Protein AF-A0A0C2JUG9-F1 (afdb_monomer_lite)

Secondary structure (DSSP, 8-state):
--HHHHHHHHHHHHHHHHHHHHHHHHHTT--HHHHHHHHHHHHHHHHTT-HHHHHHHHHHTS-HHHHHHHHHHHHHHHHHHH--HHHHHHHHHHHHHHHHHTT-----S-S---GGGGTT-HHHHHHHHHHHHGGGT---TTS---S-S--HHHHHHHHHHHHHHHHHHHHHHHHHHHH-HHHHHHTT-----------HHHHHHHHHHHHTT----THHHHHHHHHHHHHHTT--SPPPPP--PPPPP---

Foldseek 3Di:
DDPVVVVLVVLQVQLVVLCVQLVVCVVVVHDLVSVVVSLQSSLVSCCVPPVPVSLVSQVVSPDLLSSLQVLQLVLVVCCVPPVPNVSSVVSQVVSVVSCVVVVQDEDAPDQAADVVVPVPPLVVLVVSLCVLVVVPPDPDPPDDRYNRHDHPRRSVNSVVSVVSSVVVVVVVVVVCVVPDPVVVVVVVDDDDDDDDDDDPVVVVVVVCVVPVPDDDDDVVVVVVVCVVVVVVVVPPDDDDDDDDDDDDDDDD

Sequence (252 aa):
MDILKVGQLLHIDAAKAYIEAARFAFIHKLELFLVIAGYEQSAKMILKINPKLAFKCFQKQGSKYRAIEKCFRFGHEIEIQTGNIKKSEQFYDQGDKFRKKYNINHRCGIYQFKPDDYTNNIKYAYYNMQLSEWIQMLHIDVINFLTTALCRECIKPYYELRDYYVFMRRKYTFETIRESPAIKELEVFKPAPVHYSTDFTSTAIATVSTYGREIRQIDTLLHAYRVVMGLHSLNIHAHPQPTRASLPNRHS

Structure (mmCIF, N/CA/C/O backbone):
data_AF-A0A0C2JUG9-F1
#
_entry.id   AF-A0A0C2JUG9-F1
#
loop_
_atom_site.group_PDB
_atom_site.id
_atom_site.type_symbol
_atom_site.label_atom_id
_atom_site.label_alt_id
_atom_site.label_comp_id
_atom_site.label_asym_id
_atom_site.label_entity_id
_atom_site.label_seq_id
_atom_site.pdbx_PDB_ins_code
_atom_site.Cartn_x
_atom_site.Cartn_y
_atom_site.Cartn_z
_atom_site.occupancy
_atom_site.B_iso_or_equiv
_atom_site.auth_seq_id
_atom_site.auth_comp_id
_atom_site.auth_asym_id
_atom_site.auth_atom_id
_atom_site.pdbx_PDB_model_num
ATOM 1 N N . MET A 1 1 ? 7.280 27.606 -23.487 1.00 57.78 1 MET A N 1
ATOM 2 C CA . MET A 1 1 ? 7.522 26.313 -22.806 1.00 57.78 1 MET A CA 1
ATOM 3 C C . MET A 1 1 ? 6.310 26.061 -21.917 1.00 57.78 1 MET A C 1
ATOM 5 O O . MET A 1 1 ? 6.007 26.938 -21.122 1.00 57.78 1 MET A O 1
ATOM 9 N N . ASP A 1 2 ? 5.553 24.975 -22.113 1.00 83.75 2 ASP A N 1
ATOM 10 C CA . ASP A 1 2 ? 4.301 24.743 -21.366 1.00 83.75 2 ASP A CA 1
ATOM 11 C C . ASP A 1 2 ? 4.552 24.665 -19.857 1.00 83.75 2 ASP A C 1
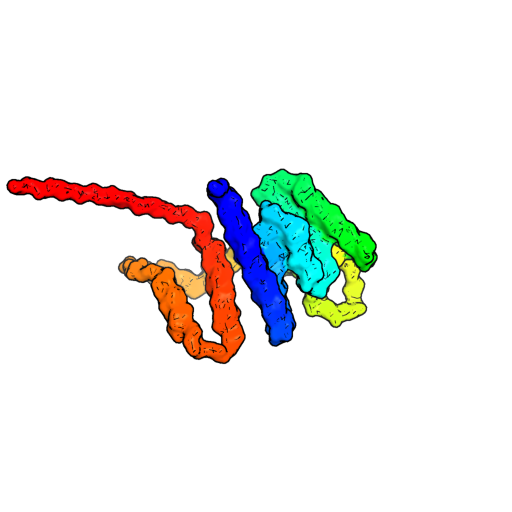ATOM 13 O O . ASP A 1 2 ? 5.409 23.898 -19.416 1.00 83.75 2 ASP A O 1
ATOM 17 N N . ILE A 1 3 ? 3.759 25.384 -19.062 1.00 76.25 3 ILE A N 1
ATOM 18 C CA . ILE A 1 3 ? 3.818 25.367 -17.587 1.00 76.25 3 ILE A CA 1
ATOM 19 C C . ILE A 1 3 ? 3.707 23.926 -17.048 1.00 76.25 3 ILE A C 1
ATOM 21 O O . ILE A 1 3 ? 4.411 23.545 -16.113 1.00 76.25 3 ILE A O 1
ATOM 25 N N . LEU A 1 4 ? 2.910 23.079 -17.711 1.00 77.31 4 LEU A N 1
ATOM 26 C CA . LEU A 1 4 ? 2.779 21.651 -17.400 1.00 77.31 4 LEU A CA 1
ATOM 27 C C . LEU A 1 4 ? 4.091 20.866 -17.572 1.00 77.31 4 LEU A C 1
ATOM 29 O O . LEU A 1 4 ? 4.376 19.967 -16.781 1.00 77.31 4 LEU A O 1
ATOM 33 N N . LYS A 1 5 ? 4.916 21.211 -18.568 1.00 79.06 5 LYS A N 1
ATOM 34 C CA . LYS A 1 5 ? 6.214 20.554 -18.796 1.00 79.06 5 LYS A CA 1
ATOM 35 C C . LYS A 1 5 ? 7.228 20.944 -17.723 1.00 79.06 5 LYS A C 1
ATOM 37 O O . LYS A 1 5 ? 7.979 20.086 -17.269 1.00 79.06 5 LYS A O 1
ATOM 42 N N . VAL A 1 6 ? 7.216 22.203 -17.279 1.00 81.06 6 VAL A N 1
ATOM 43 C CA . VAL A 1 6 ? 8.110 22.691 -16.213 1.00 81.06 6 VAL A CA 1
ATOM 44 C C . VAL A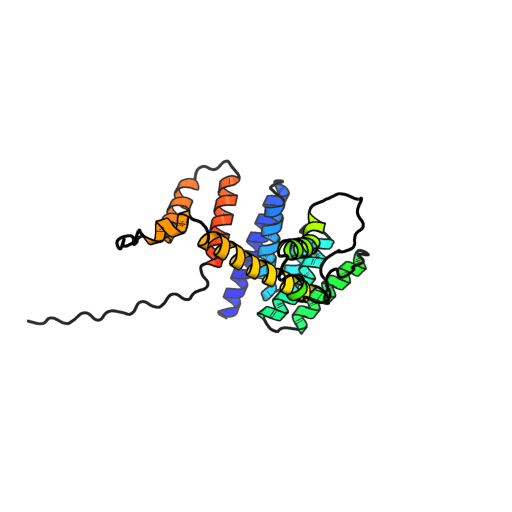 1 6 ? 7.808 21.994 -14.881 1.00 81.06 6 VAL A C 1
ATOM 46 O O . VAL A 1 6 ? 8.728 21.521 -14.216 1.00 81.06 6 VAL A O 1
ATOM 49 N N . GLY A 1 7 ? 6.528 21.830 -14.528 1.00 80.50 7 GLY A N 1
ATOM 50 C CA . GLY A 1 7 ? 6.131 21.091 -13.324 1.00 80.50 7 GLY A CA 1
ATOM 51 C C . GLY A 1 7 ? 6.567 19.619 -13.343 1.00 80.50 7 GLY A C 1
ATOM 52 O O . GLY A 1 7 ? 7.083 19.105 -12.352 1.00 80.50 7 GLY A O 1
ATOM 53 N N . GLN A 1 8 ? 6.429 18.937 -14.484 1.00 85.19 8 GLN A N 1
ATOM 54 C CA . GLN A 1 8 ? 6.872 17.544 -14.633 1.00 85.19 8 GLN A CA 1
ATOM 55 C C . GLN A 1 8 ? 8.394 17.387 -14.497 1.00 85.19 8 GLN A C 1
ATOM 57 O O . GLN A 1 8 ? 8.853 16.421 -13.887 1.00 85.19 8 GLN A O 1
ATOM 62 N N . LEU A 1 9 ? 9.173 18.335 -15.026 1.00 84.44 9 LEU A N 1
ATOM 63 C CA . LEU A 1 9 ? 10.634 18.355 -14.895 1.00 84.44 9 LEU A CA 1
ATOM 64 C C . LEU A 1 9 ? 11.070 18.452 -13.425 1.00 84.44 9 LEU A C 1
ATOM 66 O O . LEU A 1 9 ? 11.875 17.635 -12.979 1.00 84.44 9 LEU A O 1
ATOM 70 N N . LEU A 1 10 ? 10.460 19.356 -12.651 1.00 86.31 10 LEU A N 1
ATOM 71 C CA . LEU A 1 10 ? 10.747 19.515 -11.219 1.00 86.31 10 LEU A CA 1
ATOM 72 C C . LEU A 1 10 ? 10.494 18.226 -10.423 1.00 86.31 10 LEU A C 1
ATOM 74 O O . LEU A 1 10 ? 11.310 17.832 -9.589 1.00 86.31 10 LEU A O 1
ATOM 78 N N . HIS A 1 11 ? 9.393 17.526 -10.704 1.00 87.50 11 HIS A N 1
ATOM 79 C CA . HIS A 1 11 ? 9.093 16.246 -10.060 1.00 87.50 11 HIS A CA 1
ATOM 80 C C . HIS A 1 11 ? 10.100 15.146 -10.415 1.00 87.50 11 HIS A C 1
ATOM 82 O O . HIS A 1 11 ? 10.445 14.333 -9.556 1.00 87.50 11 HIS A O 1
ATOM 88 N N . ILE A 1 12 ? 10.580 15.107 -11.662 1.00 88.81 12 ILE A N 1
ATOM 89 C CA . ILE A 1 12 ? 11.599 14.143 -12.091 1.00 88.81 12 ILE A CA 1
ATOM 90 C C . ILE A 1 12 ? 12.918 14.401 -11.358 1.00 88.81 12 ILE A C 1
ATOM 92 O O . ILE A 1 12 ? 13.538 13.449 -10.883 1.00 88.81 12 ILE A O 1
ATOM 96 N N . ASP A 1 13 ? 13.343 15.657 -11.238 1.00 89.44 13 ASP A N 1
ATOM 97 C CA . ASP A 1 13 ? 14.611 15.992 -10.588 1.00 89.44 13 ASP A CA 1
ATOM 98 C C . ASP A 1 13 ? 14.560 15.761 -9.075 1.00 89.44 13 ASP A C 1
ATOM 100 O O . ASP A 1 13 ? 15.480 15.154 -8.520 1.00 89.44 13 ASP A O 1
ATOM 104 N N . ALA A 1 14 ? 13.442 16.091 -8.422 1.00 91.06 14 ALA A N 1
ATOM 105 C CA . ALA A 1 14 ? 13.215 15.722 -7.025 1.00 91.06 14 ALA A CA 1
ATOM 106 C C . ALA A 1 14 ? 13.268 14.197 -6.826 1.00 91.06 14 ALA A C 1
ATOM 108 O O . ALA A 1 14 ? 13.903 13.688 -5.900 1.00 91.06 14 ALA A O 1
ATOM 109 N N . ALA A 1 15 ? 12.663 13.434 -7.736 1.00 89.00 15 ALA A N 1
ATOM 110 C CA . ALA A 1 15 ? 12.686 11.986 -7.648 1.00 89.00 15 ALA A CA 1
ATOM 111 C C . ALA A 1 15 ? 14.073 11.376 -7.898 1.00 89.00 15 ALA A C 1
ATOM 113 O O . ALA A 1 15 ? 14.403 10.357 -7.284 1.00 89.00 15 ALA A O 1
ATOM 114 N N . LYS A 1 16 ? 14.899 11.978 -8.765 1.00 89.50 16 LYS A N 1
ATOM 115 C CA . LYS A 1 16 ? 16.314 11.603 -8.917 1.00 89.50 16 LYS A CA 1
ATOM 116 C C . LYS A 1 16 ? 17.085 11.863 -7.626 1.00 89.50 16 LYS A C 1
ATOM 118 O O . LYS A 1 16 ? 17.824 10.981 -7.201 1.00 89.50 16 LYS A O 1
ATOM 123 N N . ALA A 1 17 ? 16.864 13.003 -6.971 1.00 92.25 17 ALA A N 1
ATOM 124 C CA . ALA A 1 17 ? 17.502 13.312 -5.693 1.00 92.25 17 ALA A CA 1
ATOM 125 C C . ALA A 1 17 ? 17.181 12.249 -4.626 1.00 92.25 17 ALA A C 1
ATOM 127 O O . ALA A 1 17 ? 18.087 11.752 -3.960 1.00 92.25 17 ALA A O 1
ATOM 128 N N . TYR A 1 18 ? 15.923 11.804 -4.533 1.00 91.19 18 TYR A N 1
ATOM 129 C CA . TYR A 1 18 ? 15.541 10.699 -3.646 1.00 91.19 18 TYR A CA 1
ATOM 130 C C . TYR A 1 18 ? 16.213 9.358 -3.999 1.00 91.19 18 TYR A C 1
ATOM 132 O O . TYR A 1 18 ? 16.555 8.593 -3.095 1.00 91.19 18 TYR A O 1
ATOM 140 N N . ILE A 1 19 ? 16.431 9.061 -5.288 1.00 87.25 19 ILE A N 1
ATOM 141 C CA . ILE A 1 19 ? 17.178 7.862 -5.720 1.00 87.25 19 ILE A CA 1
ATOM 142 C C . ILE A 1 19 ? 18.634 7.951 -5.279 1.00 87.25 19 ILE A C 1
ATOM 144 O O . ILE A 1 19 ? 19.164 6.969 -4.762 1.00 87.25 19 ILE A O 1
ATOM 148 N N . GLU A 1 20 ? 19.285 9.093 -5.493 1.00 90.19 20 GLU A N 1
ATOM 149 C CA . GLU A 1 20 ? 20.685 9.266 -5.106 1.00 90.19 20 GLU A CA 1
ATOM 150 C C . GLU A 1 20 ? 20.849 9.226 -3.582 1.00 90.19 20 GLU A C 1
ATOM 152 O O . GLU A 1 20 ? 21.741 8.539 -3.090 1.00 90.19 20 GLU A O 1
ATOM 157 N N . ALA A 1 21 ? 19.924 9.818 -2.819 1.00 88.50 21 ALA A N 1
ATOM 158 C CA . ALA A 1 21 ? 19.891 9.689 -1.361 1.00 88.50 21 ALA A CA 1
ATOM 159 C C . ALA A 1 21 ? 19.734 8.225 -0.905 1.00 88.50 21 ALA A C 1
ATOM 161 O O . ALA A 1 21 ? 20.442 7.772 -0.005 1.00 88.50 21 ALA A O 1
ATOM 162 N N . ALA A 1 22 ? 18.857 7.450 -1.555 1.00 83.12 22 ALA A N 1
ATOM 163 C CA . ALA A 1 22 ? 18.689 6.027 -1.257 1.00 83.12 22 ALA A CA 1
ATOM 164 C C . ALA A 1 22 ? 19.956 5.212 -1.562 1.00 83.12 22 ALA A C 1
ATOM 166 O O . ALA A 1 22 ? 20.328 4.326 -0.791 1.00 83.12 22 ALA A O 1
ATOM 167 N N . ARG A 1 23 ? 20.636 5.506 -2.678 1.00 86.69 23 ARG A N 1
ATOM 168 C CA . ARG A 1 23 ? 21.910 4.864 -3.039 1.00 86.69 23 ARG A CA 1
ATOM 169 C C . ARG A 1 23 ? 23.017 5.211 -2.061 1.00 86.69 23 ARG A C 1
ATOM 171 O O . ARG A 1 23 ? 23.742 4.310 -1.656 1.00 86.69 23 ARG A O 1
ATOM 178 N N . PHE A 1 24 ? 23.123 6.477 -1.672 1.00 89.12 24 PHE A N 1
ATOM 179 C CA . PHE A 1 24 ? 24.069 6.927 -0.660 1.00 89.12 24 PHE A CA 1
ATOM 180 C C . PHE A 1 24 ? 23.863 6.152 0.647 1.00 89.12 24 PHE A C 1
ATOM 182 O O . PHE A 1 24 ? 24.792 5.514 1.138 1.00 89.12 24 PHE A O 1
ATOM 189 N N . ALA A 1 25 ? 22.627 6.105 1.152 1.00 82.56 25 ALA A N 1
ATOM 190 C CA . ALA A 1 25 ? 22.299 5.349 2.357 1.00 82.56 25 ALA A CA 1
ATOM 191 C C . ALA A 1 25 ? 22.682 3.862 2.245 1.00 82.56 25 ALA A C 1
ATOM 193 O O . ALA A 1 25 ? 23.224 3.296 3.191 1.00 82.56 25 ALA A O 1
ATOM 194 N N . PHE A 1 26 ? 22.468 3.246 1.077 1.00 80.06 26 PHE A N 1
ATOM 195 C CA . PHE A 1 26 ? 22.836 1.853 0.823 1.00 80.06 26 PHE A CA 1
ATOM 196 C C . PHE A 1 26 ? 24.357 1.635 0.834 1.00 80.06 26 PHE A C 1
ATOM 198 O O . PHE A 1 26 ? 24.842 0.739 1.521 1.00 80.06 26 PHE A O 1
ATOM 205 N N . ILE A 1 27 ? 25.113 2.466 0.107 1.00 88.56 27 ILE A N 1
ATOM 206 C CA . ILE A 1 27 ? 26.581 2.380 0.006 1.00 88.56 27 ILE A CA 1
ATOM 207 C C . ILE A 1 27 ? 27.233 2.550 1.382 1.00 88.56 27 ILE A C 1
ATOM 209 O O . ILE A 1 27 ? 28.153 1.812 1.730 1.00 88.56 27 ILE A O 1
ATOM 213 N N . HIS A 1 28 ? 26.722 3.482 2.185 1.00 90.50 28 HIS A N 1
ATOM 214 C CA . HIS A 1 28 ? 27.248 3.786 3.514 1.00 90.50 28 HIS A CA 1
ATOM 215 C C . HIS A 1 28 ? 26.673 2.902 4.629 1.00 90.50 28 HIS A C 1
ATOM 217 O O . HIS A 1 28 ? 26.916 3.182 5.800 1.00 90.50 28 HIS A O 1
ATOM 223 N N . LYS A 1 29 ? 25.942 1.828 4.285 1.00 87.94 29 LYS A N 1
ATOM 224 C CA . LYS A 1 29 ? 25.343 0.879 5.242 1.00 87.94 29 LYS A CA 1
ATOM 225 C C . LYS A 1 29 ? 24.506 1.573 6.326 1.00 87.94 29 LYS A C 1
ATOM 227 O O . LYS A 1 29 ? 24.498 1.144 7.478 1.00 87.94 29 LYS A O 1
ATOM 232 N N . LEU A 1 30 ? 23.818 2.654 5.957 1.00 84.81 30 LEU A N 1
ATOM 233 C CA . LEU A 1 30 ? 22.842 3.289 6.834 1.00 84.81 30 LEU A CA 1
ATOM 234 C C . LEU A 1 30 ? 21.630 2.369 7.017 1.00 84.81 30 LEU A C 1
ATOM 236 O O . LEU A 1 30 ? 21.479 1.347 6.342 1.00 84.81 30 LEU A O 1
ATOM 240 N N . GLU A 1 31 ? 20.746 2.750 7.932 1.00 72.88 31 GLU A N 1
ATOM 241 C CA . GLU A 1 31 ? 19.568 1.961 8.266 1.00 72.88 31 GLU A CA 1
ATOM 242 C C . GLU A 1 31 ? 18.715 1.663 7.021 1.00 72.88 31 GLU A C 1
ATOM 244 O O . GLU A 1 31 ? 18.372 2.551 6.235 1.00 72.88 31 GLU A O 1
ATOM 249 N N . LEU A 1 32 ? 18.343 0.390 6.842 1.00 68.81 32 LEU A N 1
ATOM 250 C CA . LEU A 1 32 ? 17.640 -0.105 5.652 1.00 68.81 32 LEU A CA 1
ATOM 251 C C . LEU A 1 32 ? 16.341 0.668 5.364 1.00 68.81 32 LEU A C 1
ATOM 253 O O . LEU A 1 32 ? 15.972 0.853 4.202 1.00 68.81 32 LEU A O 1
ATOM 257 N N . PHE A 1 33 ? 15.659 1.164 6.403 1.00 73.69 33 PHE A N 1
ATOM 258 C CA . PHE A 1 33 ? 14.439 1.951 6.225 1.00 73.69 33 PHE A CA 1
ATOM 259 C C . PHE A 1 33 ? 14.686 3.285 5.503 1.00 73.69 33 PHE A C 1
ATOM 261 O O . PHE A 1 33 ? 13.778 3.763 4.827 1.00 73.69 33 PHE A O 1
ATOM 268 N N . LEU A 1 34 ? 15.887 3.870 5.585 1.00 75.12 34 LEU A N 1
ATOM 269 C CA . LEU A 1 34 ? 16.240 5.102 4.868 1.00 75.12 34 LEU A CA 1
ATOM 270 C C . LEU A 1 34 ? 16.397 4.839 3.369 1.00 75.12 34 LEU A C 1
ATOM 272 O O . LEU A 1 34 ? 15.849 5.573 2.545 1.00 75.12 34 LEU A O 1
ATOM 276 N N . VAL A 1 35 ? 17.073 3.741 3.012 1.00 74.00 35 VAL A N 1
ATOM 277 C CA . VAL A 1 35 ? 17.185 3.267 1.620 1.00 74.00 35 VAL A CA 1
ATOM 278 C C . VAL A 1 35 ? 15.792 3.030 1.042 1.00 74.00 35 VAL A C 1
ATOM 280 O O . VAL A 1 35 ? 15.461 3.476 -0.059 1.00 74.00 35 VAL A O 1
ATOM 283 N N . ILE A 1 36 ? 14.949 2.357 1.822 1.00 74.06 36 ILE A N 1
ATOM 284 C CA . ILE A 1 36 ? 13.557 2.101 1.489 1.00 74.06 36 ILE A CA 1
ATOM 285 C C . ILE A 1 36 ? 12.800 3.416 1.263 1.00 74.06 36 ILE A C 1
ATOM 287 O O . ILE A 1 36 ? 12.190 3.588 0.207 1.00 74.06 36 ILE A O 1
ATOM 291 N N . ALA A 1 37 ? 12.851 4.344 2.215 1.00 80.06 37 ALA A N 1
ATOM 292 C CA . ALA A 1 37 ? 12.107 5.593 2.150 1.00 80.06 37 ALA A CA 1
ATOM 293 C C . ALA A 1 37 ? 12.478 6.405 0.903 1.00 80.06 37 ALA A C 1
ATOM 295 O O . ALA A 1 37 ? 11.585 6.865 0.193 1.00 80.06 37 ALA A O 1
ATOM 296 N N . GLY A 1 38 ? 13.770 6.509 0.573 1.00 82.38 38 GLY A N 1
ATOM 297 C CA . GLY A 1 38 ? 14.220 7.231 -0.618 1.00 82.38 38 GLY A CA 1
ATOM 298 C C . GLY A 1 38 ? 13.677 6.628 -1.920 1.00 82.38 38 GLY A C 1
ATOM 299 O O . GLY A 1 38 ? 13.080 7.337 -2.732 1.00 82.38 38 GLY A O 1
ATOM 300 N N . TYR A 1 39 ? 13.773 5.306 -2.105 1.00 83.06 39 TYR A N 1
ATOM 301 C CA . TYR A 1 39 ? 13.203 4.668 -3.299 1.00 83.06 39 TYR A CA 1
ATOM 302 C C . TYR A 1 39 ? 11.674 4.792 -3.371 1.00 83.06 39 TYR A C 1
ATOM 304 O O . TYR A 1 39 ? 11.136 4.991 -4.460 1.00 83.06 39 TYR A O 1
ATOM 312 N N . GLU A 1 40 ? 10.969 4.712 -2.239 1.00 83.75 40 GLU A N 1
ATOM 313 C CA . GLU A 1 40 ? 9.513 4.878 -2.192 1.00 83.75 40 GLU A CA 1
ATOM 314 C C . GLU A 1 40 ? 9.061 6.289 -2.549 1.00 83.75 40 GLU A C 1
ATOM 316 O O . GLU A 1 40 ? 8.127 6.438 -3.338 1.00 83.75 40 GLU A O 1
ATOM 321 N N . GLN A 1 41 ? 9.719 7.316 -2.010 1.00 86.56 41 GLN A N 1
ATOM 322 C CA . GLN A 1 41 ? 9.366 8.702 -2.310 1.00 86.56 41 GLN A CA 1
ATOM 323 C C . GLN A 1 41 ? 9.657 9.049 -3.764 1.00 86.56 41 GLN A C 1
ATOM 325 O O . GLN A 1 41 ? 8.791 9.591 -4.452 1.00 86.56 41 GLN A O 1
ATOM 330 N N . SER A 1 42 ? 10.821 8.637 -4.271 1.00 87.94 42 SER A N 1
ATOM 331 C CA . SER A 1 42 ? 11.139 8.773 -5.690 1.00 87.94 42 SER A CA 1
ATOM 332 C C . SER A 1 42 ? 10.056 8.151 -6.568 1.00 87.94 42 SER A C 1
ATOM 334 O O . SER A 1 42 ? 9.535 8.779 -7.492 1.00 87.94 42 SER A O 1
ATOM 336 N N . ALA A 1 43 ? 9.668 6.917 -6.253 1.00 85.06 43 ALA A N 1
ATOM 337 C CA . ALA A 1 43 ? 8.701 6.206 -7.055 1.00 85.06 43 ALA A CA 1
ATOM 338 C C . ALA A 1 43 ? 7.307 6.839 -6.988 1.00 85.06 43 ALA A C 1
ATOM 340 O O . ALA A 1 43 ? 6.673 6.934 -8.031 1.00 85.06 43 ALA A O 1
ATOM 341 N N . LYS A 1 44 ? 6.856 7.342 -5.830 1.00 85.44 44 LYS A N 1
ATOM 342 C CA . LYS A 1 44 ? 5.594 8.096 -5.698 1.00 85.44 44 LYS A CA 1
ATOM 343 C C . LYS A 1 44 ? 5.577 9.359 -6.558 1.00 85.44 44 LYS A C 1
ATOM 345 O O . LYS A 1 44 ? 4.585 9.617 -7.235 1.00 85.44 44 LYS A O 1
ATOM 350 N N . MET A 1 45 ? 6.674 10.118 -6.573 1.00 87.50 45 MET A N 1
ATOM 351 C CA . MET A 1 45 ? 6.793 11.324 -7.401 1.00 87.50 45 MET A CA 1
ATOM 352 C C . MET A 1 45 ? 6.776 10.992 -8.896 1.00 87.50 45 MET A C 1
ATOM 354 O O . MET A 1 45 ? 6.095 11.648 -9.681 1.00 87.50 45 MET A O 1
ATOM 358 N N . ILE A 1 46 ? 7.482 9.930 -9.288 1.00 87.81 46 ILE A N 1
ATOM 359 C CA . ILE A 1 46 ? 7.567 9.485 -10.682 1.00 87.81 46 ILE A CA 1
ATOM 360 C C . ILE A 1 46 ? 6.279 8.786 -11.126 1.00 87.81 46 ILE A C 1
ATOM 362 O O . ILE A 1 46 ? 5.975 8.801 -12.315 1.00 87.81 46 ILE A O 1
ATOM 366 N N . LEU A 1 47 ? 5.507 8.191 -10.212 1.00 82.69 47 LEU A N 1
ATOM 367 C CA . LEU A 1 47 ? 4.347 7.352 -10.517 1.00 82.69 47 LEU A CA 1
ATOM 368 C C . LEU A 1 47 ? 3.351 8.049 -11.443 1.00 82.69 47 LEU A C 1
ATOM 370 O O . LEU A 1 47 ? 2.863 7.441 -12.391 1.00 82.69 47 LEU A O 1
ATOM 374 N N . LYS A 1 48 ? 3.100 9.336 -11.199 1.00 79.81 48 LYS A N 1
ATOM 375 C CA . LYS A 1 48 ? 2.154 10.150 -11.972 1.00 79.81 48 LYS A CA 1
ATOM 376 C C . LYS A 1 48 ? 2.665 10.506 -13.373 1.00 79.81 48 LYS A C 1
ATOM 378 O O . LYS A 1 48 ? 1.867 10.786 -14.257 1.00 79.81 48 LYS A O 1
ATOM 383 N N . ILE A 1 49 ? 3.982 10.485 -13.578 1.00 84.25 49 ILE A N 1
ATOM 384 C CA . ILE A 1 49 ? 4.648 10.967 -14.798 1.00 84.25 49 ILE A CA 1
ATOM 385 C C . ILE A 1 49 ? 5.096 9.795 -15.665 1.00 84.25 49 ILE A C 1
ATOM 387 O O . ILE A 1 49 ? 4.790 9.711 -16.851 1.00 84.25 49 ILE A O 1
ATOM 391 N N . ASN A 1 50 ? 5.842 8.871 -15.064 1.00 82.88 50 ASN A N 1
ATOM 392 C CA . ASN A 1 50 ? 6.421 7.723 -15.733 1.00 82.88 50 ASN A CA 1
ATOM 393 C C . ASN A 1 50 ? 6.340 6.465 -14.851 1.00 82.88 50 ASN A C 1
ATOM 395 O O . ASN A 1 50 ? 7.334 6.037 -14.260 1.00 82.88 50 ASN A O 1
ATOM 399 N N . PRO A 1 51 ? 5.174 5.804 -14.824 1.00 78.12 51 PRO A N 1
ATOM 400 C CA . PRO A 1 51 ? 4.953 4.557 -14.100 1.00 78.12 51 PRO A CA 1
ATOM 401 C C . PRO A 1 51 ? 6.056 3.510 -14.312 1.00 78.12 51 PRO A C 1
ATOM 403 O O . PRO A 1 51 ? 6.501 2.886 -13.354 1.00 78.12 51 PRO A O 1
ATOM 406 N N . LYS A 1 52 ? 6.567 3.360 -15.547 1.00 80.25 52 LYS A N 1
ATOM 407 C CA . LYS A 1 52 ? 7.644 2.404 -15.873 1.00 80.25 52 LYS A CA 1
ATOM 408 C C . LYS A 1 52 ? 8.936 2.697 -15.103 1.00 80.25 52 LYS A C 1
ATOM 410 O O . LYS A 1 52 ? 9.629 1.765 -14.705 1.00 80.25 52 LYS A O 1
ATOM 415 N N . LEU A 1 53 ? 9.273 3.971 -14.903 1.00 82.81 53 LEU A N 1
ATOM 416 C CA . LEU A 1 53 ? 10.452 4.373 -14.139 1.00 82.81 53 LEU A CA 1
ATOM 417 C C . LEU A 1 53 ? 10.231 4.204 -12.628 1.00 82.81 53 LEU A C 1
ATOM 419 O O . LEU A 1 53 ? 11.123 3.690 -11.958 1.00 82.81 53 LEU A O 1
ATOM 423 N N . ALA A 1 54 ? 9.038 4.524 -12.114 1.00 81.88 54 ALA A N 1
ATOM 424 C CA . ALA A 1 54 ? 8.677 4.263 -10.716 1.00 81.88 54 ALA A CA 1
ATOM 425 C C . ALA A 1 54 ? 8.846 2.773 -10.359 1.00 81.88 54 ALA A C 1
ATOM 427 O O . ALA A 1 54 ? 9.422 2.433 -9.327 1.00 81.88 54 ALA A O 1
ATOM 428 N N . PHE A 1 55 ? 8.465 1.869 -11.268 1.00 73.88 55 PHE A N 1
ATOM 429 C CA . PHE A 1 55 ? 8.693 0.431 -11.095 1.00 73.88 55 PHE A CA 1
ATOM 430 C C . PHE A 1 55 ? 10.164 0.036 -10.965 1.00 73.88 55 PHE A C 1
ATOM 432 O O . PHE A 1 55 ? 10.491 -0.832 -10.154 1.00 73.88 55 PHE A O 1
ATOM 439 N N . LYS A 1 56 ? 11.066 0.663 -11.731 1.00 82.00 56 LYS A N 1
ATOM 440 C CA . LYS A 1 56 ? 12.506 0.383 -11.623 1.00 82.00 56 LYS A CA 1
ATOM 441 C C . LYS A 1 56 ? 13.043 0.739 -10.234 1.00 82.00 56 LYS A C 1
ATOM 443 O O . LYS A 1 56 ? 13.935 0.050 -9.747 1.00 82.00 56 LYS A O 1
ATOM 448 N N . CYS A 1 57 ? 12.493 1.767 -9.586 1.00 79.69 57 CYS A N 1
ATOM 449 C CA . CYS A 1 57 ? 12.842 2.110 -8.207 1.00 79.69 57 CYS A CA 1
ATOM 450 C C . CYS A 1 57 ? 12.419 1.004 -7.229 1.00 79.69 57 CYS A C 1
ATOM 452 O O . CYS A 1 57 ? 13.225 0.600 -6.395 1.00 79.69 57 CYS A O 1
ATOM 454 N N . PHE A 1 58 ? 11.218 0.433 -7.380 1.00 74.00 58 PHE A N 1
ATOM 455 C CA . PHE A 1 58 ? 10.759 -0.668 -6.518 1.00 74.00 58 PHE A CA 1
ATOM 456 C C . PHE A 1 58 ? 11.574 -1.949 -6.685 1.00 74.00 58 PHE A C 1
ATOM 458 O O . PHE A 1 58 ? 11.858 -2.627 -5.701 1.00 74.00 58 PHE A O 1
ATOM 465 N N . GLN A 1 59 ? 12.004 -2.272 -7.908 1.00 74.25 59 GLN A N 1
ATOM 466 C CA . GLN A 1 59 ? 12.853 -3.443 -8.150 1.00 74.25 59 GLN A CA 1
ATOM 467 C C . GLN A 1 59 ? 14.201 -3.359 -7.424 1.00 74.25 59 GLN A C 1
ATOM 469 O O . GLN A 1 59 ? 14.722 -4.382 -6.986 1.00 74.25 59 GLN A O 1
ATOM 474 N N . LYS A 1 60 ? 14.755 -2.151 -7.268 1.00 75.12 60 LYS A N 1
ATOM 475 C CA . LYS A 1 60 ? 16.033 -1.927 -6.575 1.00 75.12 60 LYS A CA 1
ATOM 476 C C . LYS A 1 60 ? 15.929 -2.025 -5.049 1.00 75.12 60 LYS A C 1
ATOM 478 O O . LYS A 1 60 ? 16.953 -2.126 -4.388 1.00 75.12 60 LYS A O 1
ATOM 483 N N . GLN A 1 61 ? 14.718 -2.034 -4.490 1.00 66.06 61 GLN A N 1
ATOM 484 C CA . GLN A 1 61 ? 14.456 -1.938 -3.050 1.00 66.06 61 GLN A CA 1
ATOM 485 C C . GLN A 1 61 ? 14.562 -3.279 -2.284 1.00 66.06 61 GLN A C 1
ATOM 487 O O . GLN A 1 61 ? 14.185 -3.358 -1.118 1.00 66.06 61 GLN A O 1
ATOM 492 N N . GLY A 1 62 ? 15.087 -4.336 -2.913 1.00 63.28 62 GLY A N 1
ATOM 493 C CA . GLY A 1 62 ? 15.700 -5.451 -2.178 1.00 63.28 62 GLY A CA 1
ATOM 494 C C . GLY A 1 62 ? 14.806 -6.619 -1.745 1.00 63.28 62 GLY A C 1
ATOM 495 O O . GLY A 1 62 ? 15.271 -7.477 -1.007 1.00 63.28 62 GLY A O 1
ATOM 496 N N . SER A 1 63 ? 13.562 -6.744 -2.213 1.00 75.50 63 SER A N 1
ATOM 497 C CA . SER A 1 63 ? 12.782 -7.975 -1.997 1.00 75.50 63 SER A CA 1
ATOM 498 C C . SER A 1 63 ? 11.773 -8.207 -3.118 1.00 75.50 63 SER A C 1
ATOM 500 O O . SER A 1 63 ? 10.950 -7.342 -3.425 1.00 75.50 63 SER A O 1
ATOM 502 N N . LYS A 1 64 ? 11.810 -9.406 -3.717 1.00 83.19 64 LYS A N 1
ATOM 503 C CA . LYS A 1 64 ? 10.837 -9.851 -4.731 1.00 83.19 64 LYS A CA 1
ATOM 504 C C . LYS A 1 64 ? 9.389 -9.741 -4.230 1.00 83.19 64 LYS A C 1
ATOM 506 O O . LYS A 1 64 ? 8.515 -9.338 -4.991 1.00 83.19 64 LYS A O 1
ATOM 511 N N . TYR A 1 65 ? 9.153 -10.011 -2.944 1.00 82.25 65 TYR A N 1
ATOM 512 C CA . TYR A 1 65 ? 7.836 -9.893 -2.310 1.00 82.25 65 TYR A CA 1
ATOM 513 C C . TYR A 1 65 ? 7.383 -8.440 -2.202 1.00 82.25 65 TYR A C 1
ATOM 515 O O . TYR A 1 65 ? 6.241 -8.128 -2.530 1.00 82.25 65 TYR A O 1
ATOM 523 N N . ARG A 1 66 ? 8.295 -7.539 -1.817 1.00 79.31 66 ARG A N 1
ATOM 524 C CA . ARG A 1 66 ? 8.007 -6.106 -1.712 1.00 79.31 66 ARG A CA 1
ATOM 525 C C . ARG A 1 66 ? 7.660 -5.510 -3.071 1.00 79.31 66 ARG A C 1
ATOM 527 O O . ARG A 1 66 ? 6.708 -4.748 -3.181 1.00 79.31 66 ARG A O 1
ATOM 534 N N . ALA A 1 67 ? 8.385 -5.894 -4.122 1.00 81.94 67 ALA A N 1
ATOM 535 C CA . ALA A 1 67 ? 8.071 -5.457 -5.480 1.00 81.94 67 ALA A CA 1
ATOM 536 C C . ALA A 1 67 ? 6.654 -5.887 -5.904 1.00 81.94 67 ALA A C 1
ATOM 538 O O . ALA A 1 67 ? 5.922 -5.079 -6.473 1.00 81.94 67 ALA A O 1
ATOM 539 N N . ILE A 1 68 ? 6.252 -7.124 -5.588 1.00 87.50 68 ILE A N 1
ATOM 540 C CA . ILE A 1 68 ? 4.899 -7.638 -5.848 1.00 87.50 68 ILE A CA 1
ATOM 541 C C . ILE A 1 68 ? 3.857 -6.846 -5.052 1.00 87.50 68 ILE A C 1
ATOM 543 O O . ILE A 1 68 ? 2.921 -6.319 -5.643 1.00 87.50 68 ILE A O 1
A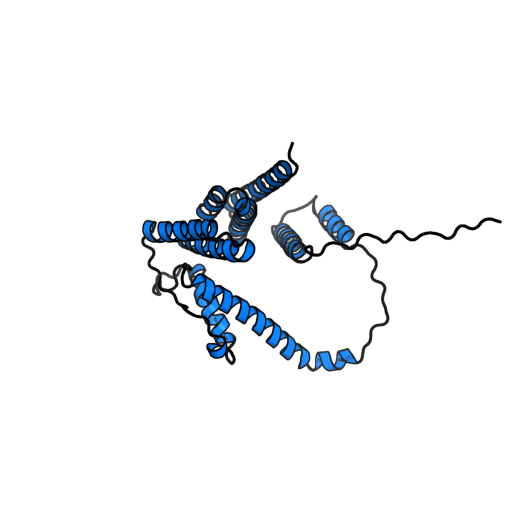TOM 547 N N . GLU A 1 69 ? 4.027 -6.706 -3.736 1.00 86.56 69 GLU A N 1
ATOM 548 C CA . GLU A 1 69 ? 3.094 -5.970 -2.871 1.00 86.56 69 GLU A CA 1
ATOM 549 C C . GLU A 1 69 ? 2.911 -4.522 -3.343 1.00 86.56 69 GLU A C 1
ATOM 551 O O . GLU A 1 69 ? 1.781 -4.049 -3.474 1.00 86.56 69 GLU A O 1
ATOM 556 N N . LYS A 1 70 ? 4.008 -3.826 -3.668 1.00 85.62 70 LYS A N 1
ATOM 557 C CA . LYS A 1 70 ? 3.952 -2.460 -4.196 1.00 85.62 70 LYS A CA 1
ATOM 558 C C . LYS A 1 70 ? 3.148 -2.386 -5.490 1.00 85.62 70 LYS A C 1
ATOM 560 O O . LYS A 1 70 ? 2.386 -1.439 -5.639 1.00 85.62 70 LYS A O 1
ATOM 565 N N . CYS A 1 71 ? 3.257 -3.368 -6.389 1.00 90.00 71 CYS A N 1
ATOM 566 C CA . CYS A 1 71 ? 2.436 -3.394 -7.601 1.00 90.00 71 CYS A CA 1
ATOM 567 C C . CYS A 1 71 ? 0.942 -3.320 -7.254 1.00 90.00 71 CYS A C 1
ATOM 569 O O . CYS A 1 71 ? 0.252 -2.430 -7.738 1.00 90.00 71 CYS A O 1
ATOM 571 N N . PHE A 1 72 ? 0.457 -4.176 -6.356 1.00 92.94 72 PHE A N 1
ATOM 572 C CA . PHE A 1 72 ? -0.960 -4.176 -5.984 1.00 92.94 72 PHE A CA 1
ATOM 573 C C . PHE A 1 72 ? -1.375 -2.924 -5.210 1.00 92.94 72 PHE A C 1
ATOM 575 O O . PHE A 1 72 ? -2.414 -2.343 -5.510 1.00 92.94 72 PHE A O 1
ATOM 582 N N . ARG A 1 73 ? -0.546 -2.437 -4.281 1.00 90.56 73 ARG A N 1
ATOM 583 C CA . ARG A 1 73 ? -0.853 -1.210 -3.527 1.00 90.56 73 ARG A CA 1
ATOM 584 C C . ARG A 1 73 ? -0.958 0.019 -4.417 1.00 90.56 73 ARG A C 1
ATOM 586 O O . ARG A 1 73 ? -1.890 0.796 -4.248 1.00 90.56 73 ARG A O 1
ATOM 593 N N . PHE A 1 74 ? -0.052 0.179 -5.379 1.00 87.19 74 PHE A N 1
ATOM 594 C CA . PHE A 1 74 ? -0.115 1.312 -6.302 1.00 87.19 74 PHE A CA 1
ATOM 595 C C . PHE A 1 74 ? -1.216 1.177 -7.340 1.00 87.19 74 PHE A C 1
ATOM 597 O O . PHE A 1 74 ? -1.803 2.195 -7.685 1.00 87.19 74 PHE A O 1
ATOM 604 N N . GLY A 1 75 ? -1.514 -0.035 -7.819 1.00 89.94 75 GLY A N 1
ATOM 605 C CA . GLY A 1 75 ? -2.681 -0.247 -8.676 1.00 89.94 75 GLY A CA 1
ATOM 606 C C . GLY A 1 75 ? -3.944 0.265 -7.989 1.00 89.94 75 GLY A C 1
ATOM 607 O O . GLY A 1 75 ? -4.593 1.180 -8.493 1.00 89.94 75 GLY A O 1
ATOM 608 N N . HIS A 1 76 ? -4.176 -0.197 -6.760 1.00 94.19 76 HIS A N 1
ATOM 609 C CA . HIS A 1 76 ? -5.323 0.219 -5.961 1.00 94.19 76 HIS A CA 1
ATOM 610 C C . HIS A 1 76 ? -5.325 1.722 -5.662 1.00 94.19 76 HIS A C 1
ATOM 612 O O . HIS A 1 76 ? -6.339 2.388 -5.837 1.00 94.19 76 HIS A O 1
ATOM 618 N N . GLU A 1 77 ? -4.182 2.298 -5.281 1.00 88.25 77 GLU A N 1
ATOM 619 C CA . GLU A 1 77 ? -4.077 3.736 -5.021 1.00 88.25 77 GLU A CA 1
ATOM 620 C C . GLU A 1 77 ? -4.377 4.584 -6.271 1.00 88.25 77 GLU A C 1
ATOM 622 O O . GLU A 1 77 ? -5.090 5.581 -6.177 1.00 88.25 77 GLU A O 1
ATOM 627 N N . ILE A 1 78 ? -3.886 4.181 -7.449 1.00 84.56 78 ILE A N 1
ATOM 628 C CA . ILE A 1 78 ? -4.180 4.847 -8.727 1.00 84.56 78 ILE A CA 1
ATOM 629 C C . ILE A 1 78 ? -5.674 4.770 -9.036 1.00 84.56 78 ILE A C 1
ATOM 631 O O . ILE A 1 78 ? -6.264 5.773 -9.440 1.00 84.56 78 ILE A O 1
ATOM 635 N N . GLU A 1 79 ? -6.280 3.602 -8.850 1.00 93.31 79 GLU A N 1
ATOM 636 C CA . GLU A 1 79 ? -7.707 3.380 -9.071 1.00 93.31 79 GLU A CA 1
ATOM 637 C C . GLU A 1 79 ? -8.558 4.314 -8.208 1.00 93.31 79 GLU A C 1
ATOM 639 O O . GLU A 1 79 ? -9.372 5.061 -8.744 1.00 93.31 79 GLU A O 1
ATOM 644 N N . ILE A 1 80 ? -8.292 4.354 -6.898 1.00 91.94 80 ILE A N 1
ATOM 645 C CA . ILE A 1 80 ? -9.034 5.181 -5.939 1.00 91.94 80 ILE A CA 1
ATOM 646 C C . ILE A 1 80 ? -8.799 6.678 -6.171 1.00 91.94 80 ILE A C 1
ATOM 648 O O . ILE A 1 80 ? -9.747 7.457 -6.159 1.00 91.94 80 ILE A O 1
ATOM 652 N N . GLN A 1 81 ? -7.552 7.109 -6.385 1.00 86.81 81 GLN A N 1
ATOM 653 C CA . GLN A 1 81 ? -7.229 8.540 -6.472 1.00 86.81 81 GLN A CA 1
ATOM 654 C C . GLN A 1 81 ? -7.556 9.165 -7.829 1.00 86.81 81 GLN A C 1
ATOM 656 O O . GLN A 1 81 ? -7.785 10.369 -7.903 1.00 86.81 81 GLN A O 1
ATOM 661 N N . THR A 1 82 ? -7.498 8.388 -8.913 1.00 85.00 82 THR A N 1
ATOM 662 C CA . THR A 1 82 ? -7.582 8.936 -10.278 1.00 85.00 82 THR A CA 1
ATOM 663 C C . THR A 1 82 ? -8.721 8.358 -11.107 1.00 85.00 82 THR A C 1
ATOM 665 O O . THR A 1 82 ? -8.975 8.864 -12.196 1.00 85.00 82 THR A O 1
ATOM 668 N N . GLY A 1 83 ? -9.367 7.277 -10.656 1.00 89.81 83 GLY A N 1
ATOM 669 C CA . GLY A 1 83 ? -10.343 6.532 -11.455 1.00 89.81 83 GLY A CA 1
ATOM 670 C C . GLY A 1 83 ? -9.743 5.838 -12.685 1.00 89.81 83 GLY A C 1
ATOM 671 O O . GLY A 1 83 ? -10.475 5.309 -13.519 1.00 89.81 83 GLY A O 1
ATOM 672 N N . ASN A 1 84 ? -8.413 5.832 -12.851 1.00 89.44 84 ASN A N 1
ATOM 673 C CA . ASN A 1 84 ? -7.759 5.286 -14.039 1.00 89.44 84 ASN A CA 1
ATOM 674 C C . ASN A 1 84 ? -7.587 3.762 -13.938 1.00 89.44 84 ASN A C 1
ATOM 676 O O . ASN A 1 84 ? -6.491 3.255 -13.682 1.00 89.44 84 ASN A O 1
ATOM 680 N N . ILE A 1 85 ? -8.681 3.036 -14.179 1.00 94.69 85 ILE A N 1
ATOM 681 C CA . ILE A 1 85 ? -8.752 1.568 -14.098 1.00 94.69 85 ILE A CA 1
ATOM 682 C C . ILE A 1 85 ? -7.708 0.913 -15.009 1.00 94.69 85 ILE A C 1
ATOM 684 O O . ILE A 1 85 ? -6.920 0.092 -14.552 1.00 94.69 85 ILE A O 1
ATOM 688 N N . LYS A 1 86 ? -7.594 1.356 -16.270 1.00 91.94 86 LYS A N 1
ATOM 689 C CA . LYS A 1 86 ? -6.603 0.822 -17.224 1.00 91.94 86 LYS A CA 1
ATOM 690 C C . LYS A 1 86 ? -5.171 0.930 -16.696 1.00 91.94 86 LYS A C 1
ATOM 692 O O . LYS A 1 86 ? -4.324 0.081 -16.972 1.00 91.94 86 LYS A O 1
ATOM 697 N N . LYS A 1 87 ? -4.860 2.006 -15.970 1.00 85.56 87 LYS A N 1
ATOM 698 C CA . LYS A 1 87 ? -3.544 2.190 -15.360 1.00 85.56 87 LYS A CA 1
ATOM 699 C C . LYS A 1 87 ? -3.369 1.294 -14.139 1.00 85.56 87 LYS A C 1
ATOM 701 O O . LYS A 1 87 ? -2.303 0.694 -14.024 1.00 85.56 87 LYS A O 1
ATOM 706 N N . SER A 1 88 ? -4.384 1.192 -13.285 1.00 90.12 88 SER A N 1
ATOM 707 C CA . SER A 1 88 ? -4.422 0.262 -12.150 1.00 90.12 88 SER A CA 1
ATOM 708 C C . SER A 1 88 ? -4.170 -1.186 -12.595 1.00 90.12 88 SER A C 1
ATOM 710 O O . SER A 1 88 ? -3.258 -1.845 -12.094 1.00 90.12 88 SER A O 1
ATOM 712 N N . GLU A 1 89 ? -4.850 -1.640 -13.650 1.00 94.50 89 GLU A N 1
ATOM 713 C CA . GLU A 1 89 ? -4.687 -2.985 -14.213 1.00 94.50 89 GLU A CA 1
ATOM 714 C C . GLU A 1 89 ? -3.256 -3.270 -14.673 1.00 94.50 89 GLU A C 1
ATOM 716 O O . GLU A 1 89 ? -2.735 -4.351 -14.412 1.00 94.50 89 GLU A O 1
ATOM 721 N N . GLN A 1 90 ? -2.562 -2.292 -15.269 1.00 89.69 90 GLN A N 1
ATOM 722 C CA . GLN A 1 90 ? -1.152 -2.464 -15.644 1.00 89.69 90 GLN A CA 1
ATOM 723 C C . GLN A 1 90 ? -0.257 -2.748 -14.433 1.00 89.69 90 GLN A C 1
ATOM 725 O O . GLN A 1 90 ? 0.739 -3.464 -14.558 1.00 89.69 90 GLN A O 1
ATOM 730 N N . PHE A 1 91 ? -0.578 -2.174 -13.271 1.00 88.19 91 PHE A N 1
ATOM 731 C CA . PHE A 1 91 ? 0.132 -2.456 -12.028 1.00 88.19 91 PHE A CA 1
ATOM 732 C C . PHE A 1 91 ? -0.178 -3.859 -11.527 1.00 88.19 91 PHE A C 1
ATOM 734 O O . PHE A 1 91 ? 0.747 -4.606 -11.205 1.00 88.19 91 PHE A O 1
ATOM 741 N N . TYR A 1 92 ? -1.446 -4.251 -11.528 1.00 94.75 92 TYR A N 1
ATOM 742 C CA . TYR A 1 92 ? -1.846 -5.596 -11.141 1.00 94.75 92 TYR A CA 1
ATOM 743 C C . TYR A 1 92 ? -1.228 -6.676 -12.044 1.00 94.75 92 TYR A C 1
ATOM 745 O O . TYR A 1 92 ? -0.620 -7.619 -11.539 1.00 94.75 92 TYR A O 1
ATOM 753 N N . ASP A 1 93 ? -1.264 -6.490 -13.368 1.00 94.62 93 ASP A N 1
ATOM 754 C CA . ASP A 1 93 ? -0.641 -7.382 -14.357 1.00 94.62 93 ASP A CA 1
ATOM 755 C C . ASP A 1 93 ? 0.850 -7.554 -14.087 1.00 94.62 93 ASP A C 1
ATOM 757 O O . ASP A 1 93 ? 1.411 -8.643 -14.227 1.00 94.62 93 ASP A O 1
ATOM 761 N N . GLN A 1 94 ? 1.515 -6.468 -13.702 1.00 89.56 94 GLN A N 1
ATOM 762 C CA . GLN A 1 94 ? 2.928 -6.490 -13.375 1.00 89.56 94 GLN A CA 1
ATOM 763 C C . GLN A 1 94 ? 3.203 -7.264 -12.078 1.00 89.56 94 GLN A C 1
ATOM 765 O O . GLN A 1 94 ? 4.170 -8.031 -12.025 1.00 89.56 94 GLN A O 1
ATOM 770 N N . GLY A 1 95 ? 2.349 -7.110 -11.062 1.00 90.69 95 GLY A N 1
ATOM 771 C CA . GLY A 1 95 ? 2.398 -7.889 -9.823 1.00 90.69 95 GLY A CA 1
ATOM 772 C C . GLY A 1 95 ? 2.251 -9.390 -10.081 1.00 90.69 95 GLY A C 1
ATOM 773 O O . GLY A 1 95 ? 3.066 -10.183 -9.602 1.00 90.69 95 GLY A O 1
ATOM 774 N N . ASP A 1 96 ? 1.289 -9.779 -10.919 1.00 94.31 96 ASP A N 1
ATOM 775 C CA . ASP A 1 96 ? 1.061 -11.176 -11.305 1.00 94.31 96 ASP A CA 1
ATOM 776 C C . ASP A 1 96 ? 2.219 -11.750 -12.131 1.00 94.31 96 ASP A C 1
ATOM 778 O O . ASP A 1 96 ? 2.685 -12.865 -11.874 1.00 94.31 96 ASP A O 1
ATOM 782 N N . LYS A 1 97 ? 2.775 -10.966 -13.065 1.00 93.31 97 LYS A N 1
ATOM 783 C CA . LYS A 1 97 ? 3.992 -11.342 -13.804 1.00 93.31 97 LYS A CA 1
ATOM 784 C C . LYS A 1 97 ? 5.161 -11.615 -12.864 1.00 93.31 97 LYS A C 1
ATOM 786 O O . LYS A 1 97 ? 5.898 -12.575 -13.083 1.00 93.31 97 LYS A O 1
ATOM 791 N N . PHE A 1 98 ? 5.344 -10.807 -11.819 1.00 87.81 98 PHE A N 1
ATOM 792 C CA . PHE A 1 98 ? 6.401 -11.044 -10.837 1.00 87.81 98 PHE A CA 1
ATOM 793 C C . PHE A 1 98 ? 6.145 -12.291 -9.994 1.00 87.81 98 PHE A C 1
ATOM 795 O O . PHE A 1 98 ? 7.076 -13.072 -9.801 1.00 87.81 98 PHE A O 1
ATOM 802 N N . ARG A 1 99 ? 4.908 -12.533 -9.551 1.00 90.88 99 ARG A N 1
ATOM 803 C CA . ARG A 1 99 ? 4.553 -13.772 -8.842 1.00 90.88 99 ARG A CA 1
ATOM 804 C C . ARG A 1 99 ? 4.898 -15.004 -9.664 1.00 90.88 99 ARG A C 1
ATOM 806 O O . ARG A 1 99 ? 5.618 -15.870 -9.174 1.00 90.88 99 ARG A O 1
ATOM 813 N N . LYS A 1 100 ? 4.485 -15.022 -10.936 1.00 93.31 100 LYS A N 1
ATOM 814 C CA . LYS A 1 100 ? 4.806 -16.102 -11.875 1.00 93.31 100 LYS A CA 1
ATOM 815 C C . LYS A 1 100 ? 6.315 -16.244 -12.083 1.00 93.31 100 LYS A C 1
ATOM 817 O O . LYS A 1 100 ? 6.841 -17.345 -11.982 1.00 93.31 100 LYS A O 1
ATOM 822 N N . LYS A 1 101 ? 7.026 -15.133 -12.317 1.00 91.94 101 LYS A N 1
ATOM 823 C CA . LYS A 1 101 ? 8.485 -15.122 -12.530 1.00 91.94 101 LYS A CA 1
ATOM 824 C C . LYS A 1 101 ? 9.260 -15.720 -11.355 1.00 91.94 101 LYS A C 1
ATOM 826 O O . LYS A 1 101 ? 10.276 -16.370 -11.570 1.00 91.94 101 LYS A O 1
ATOM 831 N N . TYR A 1 102 ? 8.820 -15.460 -10.129 1.00 86.75 102 TYR A N 1
ATOM 832 C CA . TYR A 1 102 ? 9.528 -15.868 -8.916 1.00 86.75 102 TYR A CA 1
ATOM 833 C C . TYR A 1 102 ? 8.938 -17.109 -8.237 1.00 86.75 102 TYR A C 1
ATOM 835 O O . TYR A 1 102 ? 9.373 -17.434 -7.130 1.00 86.75 102 TYR A O 1
ATOM 843 N N . ASN A 1 103 ? 7.969 -17.769 -8.880 1.00 90.38 103 ASN A N 1
ATOM 844 C CA . ASN A 1 103 ? 7.219 -18.904 -8.345 1.00 90.38 103 ASN A CA 1
ATOM 845 C C . ASN A 1 103 ? 6.643 -18.638 -6.939 1.00 90.38 103 ASN A C 1
ATOM 847 O O . ASN A 1 103 ? 6.773 -19.447 -6.022 1.00 90.38 103 ASN A O 1
ATOM 851 N N . ILE A 1 104 ? 6.068 -17.448 -6.748 1.00 86.69 104 ILE A N 1
ATOM 852 C CA . ILE A 1 104 ? 5.453 -17.047 -5.481 1.00 86.69 104 ILE A CA 1
ATOM 853 C C . ILE A 1 104 ? 3.964 -17.359 -5.562 1.00 86.69 104 ILE A C 1
ATOM 855 O O . ILE A 1 104 ? 3.204 -16.635 -6.209 1.00 86.69 104 ILE A O 1
ATOM 859 N N . ASN A 1 105 ? 3.559 -18.424 -4.876 1.00 86.38 105 ASN A N 1
ATOM 860 C CA . ASN A 1 105 ? 2.150 -18.717 -4.633 1.00 86.38 105 ASN A CA 1
ATOM 861 C C . ASN A 1 105 ? 1.555 -17.659 -3.707 1.00 86.38 105 ASN A C 1
ATOM 863 O O . ASN A 1 105 ? 2.269 -17.115 -2.869 1.00 86.38 105 ASN A O 1
ATOM 867 N N . HIS A 1 106 ? 0.261 -17.386 -3.841 1.00 87.62 106 HIS A N 1
ATOM 868 C CA . HIS A 1 106 ? -0.489 -16.492 -2.964 1.00 87.62 106 HIS A CA 1
ATOM 869 C C . HIS A 1 106 ? -1.792 -17.157 -2.538 1.00 87.62 106 HIS A C 1
ATOM 871 O O . HIS A 1 106 ? -2.507 -17.700 -3.378 1.00 87.62 106 HIS A O 1
ATOM 877 N N . ARG A 1 107 ? -2.125 -17.052 -1.251 1.00 86.44 107 ARG A N 1
ATOM 878 C CA . ARG A 1 107 ? -3.460 -17.333 -0.728 1.00 86.44 107 ARG A CA 1
ATOM 879 C C . ARG A 1 107 ? -3.985 -16.047 -0.099 1.00 86.44 107 ARG A C 1
ATOM 881 O O . ARG A 1 107 ? -3.309 -15.443 0.732 1.00 86.44 107 ARG A O 1
ATOM 888 N N . CYS A 1 108 ? -5.172 -15.601 -0.499 1.00 88.38 108 CYS A N 1
ATOM 889 C CA . CYS A 1 108 ? -5.759 -14.426 0.130 1.00 88.38 108 CYS A CA 1
ATOM 890 C C . CYS A 1 108 ? -6.153 -14.788 1.564 1.00 88.38 108 CYS A C 1
ATOM 892 O O . CYS A 1 108 ? -6.917 -15.727 1.780 1.00 88.38 108 CYS A O 1
ATOM 894 N N . GLY A 1 109 ? -5.620 -14.047 2.537 1.00 83.25 109 GLY A N 1
ATOM 895 C CA . GLY A 1 109 ? -6.050 -14.156 3.934 1.00 83.25 109 GLY A CA 1
ATOM 896 C C . GLY A 1 109 ? -7.397 -13.474 4.187 1.00 83.25 109 GLY A C 1
ATOM 897 O O . GLY A 1 109 ? -8.096 -13.832 5.126 1.00 83.25 109 GLY A O 1
ATOM 898 N N . ILE A 1 110 ? -7.768 -12.518 3.330 1.00 87.56 110 ILE A N 1
ATOM 899 C CA . ILE A 1 110 ? -9.021 -11.769 3.399 1.00 87.56 110 ILE A CA 1
ATOM 900 C C . ILE A 1 110 ? -9.592 -11.601 1.987 1.00 87.56 110 ILE A C 1
ATOM 902 O O . ILE A 1 110 ? -8.915 -11.091 1.097 1.00 87.56 110 ILE A O 1
ATOM 906 N N . TYR A 1 111 ? -10.820 -12.072 1.778 1.00 89.44 111 TYR A N 1
ATOM 907 C CA . TYR A 1 111 ? -11.551 -11.932 0.506 1.00 89.44 111 TYR A CA 1
ATOM 908 C C . TYR A 1 111 ? -12.662 -10.889 0.595 1.00 89.44 111 TYR A C 1
ATOM 910 O O . TYR A 1 111 ? -13.050 -10.298 -0.405 1.00 89.44 111 TYR A O 1
ATOM 918 N N . GLN A 1 112 ? -13.190 -10.677 1.796 1.00 94.06 112 GLN A N 1
ATOM 919 C CA . GLN A 1 112 ? -14.242 -9.717 2.082 1.00 94.06 112 GLN A CA 1
ATOM 920 C C . GLN A 1 112 ? -13.969 -9.128 3.455 1.00 94.06 112 GLN A C 1
ATOM 922 O O . GLN A 1 112 ? -13.577 -9.848 4.375 1.00 94.06 112 GLN A O 1
ATOM 927 N N . PHE A 1 113 ? -14.169 -7.825 3.582 1.00 94.44 113 PHE A N 1
ATOM 928 C CA . PHE A 1 113 ? -14.139 -7.155 4.864 1.00 94.44 113 PHE A CA 1
ATOM 929 C C . PHE A 1 113 ? -15.577 -6.946 5.347 1.00 94.44 113 PHE A C 1
ATOM 931 O O . PHE A 1 113 ? -16.391 -6.337 4.655 1.00 94.44 113 PHE A O 1
ATOM 938 N N . LYS A 1 114 ? -15.891 -7.472 6.533 1.00 96.06 114 LYS A N 1
ATOM 939 C CA . LYS A 1 114 ? -17.170 -7.270 7.217 1.00 96.06 114 LYS A CA 1
ATOM 940 C C . LYS A 1 114 ? -16.887 -6.609 8.567 1.00 96.06 114 LYS A C 1
ATOM 942 O O . LYS A 1 114 ? -16.284 -7.259 9.417 1.00 96.06 114 LYS A O 1
ATOM 947 N N . PRO A 1 115 ? -17.278 -5.341 8.782 1.00 94.88 115 PRO A N 1
ATOM 948 C CA . PRO A 1 115 ? -17.026 -4.635 10.043 1.00 94.88 115 PRO A CA 1
ATOM 949 C C . PRO A 1 115 ? -17.527 -5.381 11.288 1.00 94.88 115 PRO A C 1
ATOM 951 O O . PRO A 1 115 ? -16.879 -5.330 12.336 1.00 94.88 115 PRO A O 1
ATOM 954 N N . ASP A 1 116 ? -18.644 -6.101 11.155 1.00 95.25 116 ASP A N 1
ATOM 955 C CA . ASP A 1 116 ? -19.286 -6.862 12.234 1.00 95.25 116 ASP A CA 1
ATOM 956 C C . ASP A 1 116 ? -18.373 -7.954 12.811 1.00 95.25 116 ASP A C 1
ATOM 958 O O . ASP A 1 116 ? -18.373 -8.184 14.022 1.00 95.25 116 ASP A O 1
ATOM 962 N N . ASP A 1 117 ? -17.495 -8.538 11.985 1.00 93.75 117 ASP A N 1
ATOM 963 C CA . ASP A 1 117 ? -16.502 -9.533 12.418 1.00 93.75 117 ASP A CA 1
ATOM 964 C C . ASP A 1 117 ? -15.465 -8.930 13.396 1.00 93.75 117 ASP A C 1
ATOM 966 O O . ASP A 1 117 ? -14.718 -9.653 14.059 1.00 93.75 117 ASP A O 1
ATOM 970 N N . TYR A 1 118 ? -15.409 -7.596 13.506 1.00 91.75 118 TYR A N 1
ATOM 971 C CA . TYR A 1 118 ? -14.395 -6.855 14.255 1.00 91.75 118 TYR A CA 1
ATOM 972 C C . TYR A 1 118 ? -14.957 -5.865 15.282 1.00 91.75 118 TYR A C 1
ATOM 974 O O . TYR A 1 118 ? -14.167 -5.230 15.989 1.00 91.75 118 TYR A O 1
ATOM 982 N N . THR A 1 119 ? -16.280 -5.692 15.384 1.00 88.75 119 THR A N 1
ATOM 983 C CA . THR A 1 119 ? -16.906 -4.630 16.205 1.00 88.75 119 THR A CA 1
ATOM 984 C C . THR A 1 119 ? -16.480 -4.683 17.672 1.00 88.75 119 THR A C 1
ATOM 986 O O . THR A 1 119 ? -16.218 -3.644 18.271 1.00 88.75 119 THR A O 1
ATOM 989 N N . ASN A 1 120 ? -16.301 -5.887 18.221 1.00 87.69 120 ASN A N 1
ATOM 990 C CA . ASN A 1 120 ? -15.944 -6.089 19.630 1.00 87.69 120 ASN A CA 1
ATOM 991 C C . ASN A 1 120 ? -14.477 -6.483 19.847 1.00 87.69 120 ASN A C 1
ATOM 993 O O . ASN A 1 120 ? -14.071 -6.770 20.973 1.00 87.69 120 ASN A O 1
ATOM 997 N N . ASN A 1 121 ? -13.665 -6.538 18.787 1.00 89.56 121 ASN A N 1
ATOM 998 C CA . ASN A 1 121 ? -12.297 -7.034 18.885 1.00 89.56 121 ASN A CA 1
ATOM 999 C C . ASN A 1 121 ? -11.337 -6.276 17.960 1.00 89.56 121 ASN A C 1
ATOM 1001 O O . ASN A 1 121 ? -10.827 -6.799 16.969 1.00 8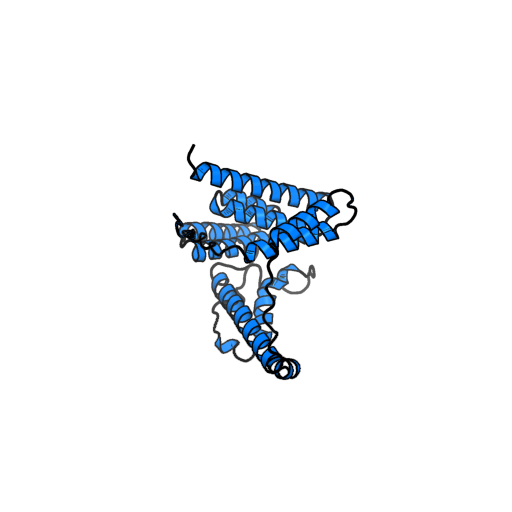9.56 121 ASN A O 1
ATOM 1005 N N . ILE A 1 122 ? -11.024 -5.030 18.331 1.00 89.69 122 ILE A N 1
ATOM 1006 C CA . ILE A 1 122 ? -10.016 -4.230 17.621 1.00 89.69 122 ILE A CA 1
ATOM 1007 C C . ILE A 1 122 ? -8.636 -4.905 17.601 1.00 89.69 122 ILE A C 1
ATOM 1009 O O . ILE A 1 122 ? -7.890 -4.747 16.636 1.00 89.69 122 ILE A O 1
ATOM 1013 N N . LYS A 1 123 ? -8.295 -5.698 18.629 1.00 88.94 123 LYS A N 1
ATOM 1014 C CA . LYS A 1 123 ? -7.044 -6.472 18.653 1.00 88.94 123 LYS A CA 1
ATOM 1015 C C . LYS A 1 123 ? -7.018 -7.513 17.534 1.00 88.94 123 LYS A C 1
ATOM 1017 O O . LYS A 1 123 ? -5.974 -7.702 16.921 1.00 88.94 123 LYS A O 1
ATOM 1022 N N . TYR A 1 124 ? -8.153 -8.136 17.230 1.00 89.00 124 TYR A N 1
ATOM 1023 C CA . TYR A 1 124 ? -8.291 -9.060 16.106 1.00 89.00 124 TYR A CA 1
ATOM 1024 C C . TYR A 1 124 ? -8.188 -8.345 14.752 1.00 89.00 124 TYR A C 1
ATOM 1026 O O . TYR A 1 124 ? -7.489 -8.829 13.865 1.00 89.00 124 TYR A O 1
ATOM 1034 N N . ALA A 1 125 ? -8.768 -7.144 14.618 1.00 88.81 125 ALA A N 1
ATOM 1035 C CA . ALA A 1 125 ? -8.578 -6.308 13.427 1.00 88.81 125 ALA A CA 1
ATOM 1036 C C . ALA A 1 125 ? -7.098 -5.950 13.217 1.00 88.81 125 ALA A C 1
ATOM 1038 O O . ALA A 1 125 ? -6.567 -6.103 12.117 1.00 88.81 125 ALA A O 1
ATOM 1039 N N . TYR A 1 126 ? -6.412 -5.542 14.292 1.00 87.00 126 TYR A N 1
ATOM 1040 C CA . TYR A 1 126 ? -4.974 -5.295 14.274 1.00 87.00 126 TYR A CA 1
ATOM 1041 C C . TYR A 1 126 ? -4.200 -6.552 13.890 1.00 87.00 126 TYR A C 1
ATOM 1043 O O . TYR A 1 126 ? -3.346 -6.478 13.020 1.00 87.00 126 TYR A O 1
ATOM 1051 N N . TYR A 1 127 ? -4.509 -7.708 14.479 1.00 85.00 127 TYR A N 1
ATOM 1052 C CA . TYR A 1 127 ? -3.832 -8.967 14.171 1.00 85.00 127 TYR A CA 1
ATOM 1053 C C . TYR A 1 127 ? -3.995 -9.370 12.699 1.00 85.00 127 TYR A C 1
ATOM 1055 O O . TYR A 1 127 ? -3.001 -9.692 12.060 1.00 85.00 127 TYR A O 1
ATOM 1063 N N . ASN A 1 128 ? -5.194 -9.264 12.118 1.00 83.31 128 ASN A N 1
ATOM 1064 C CA . ASN A 1 128 ? -5.421 -9.562 10.697 1.00 83.31 128 ASN A CA 1
ATOM 1065 C C . ASN A 1 128 ? -4.739 -8.538 9.763 1.00 83.31 128 ASN A C 1
ATOM 1067 O O . ASN A 1 128 ? -4.192 -8.910 8.719 1.00 83.31 128 ASN A O 1
ATOM 1071 N N . MET A 1 129 ? -4.692 -7.259 10.154 1.00 83.88 129 MET A N 1
ATOM 1072 C CA . MET A 1 129 ? -3.934 -6.221 9.440 1.00 83.88 129 MET A CA 1
ATOM 1073 C C . MET A 1 129 ? -2.418 -6.447 9.557 1.00 83.88 129 MET A C 1
ATOM 1075 O O . MET A 1 129 ? -1.676 -6.292 8.595 1.00 83.88 129 MET A O 1
ATOM 1079 N N . GLN A 1 130 ? -1.930 -6.850 10.728 1.00 76.44 130 GLN A N 1
ATOM 1080 C CA . GLN A 1 130 ? -0.524 -7.163 10.940 1.00 76.44 130 GLN A CA 1
ATOM 1081 C C . GLN A 1 130 ? -0.138 -8.465 10.249 1.00 76.44 130 GLN A C 1
ATOM 1083 O O . GLN A 1 130 ? 0.912 -8.488 9.645 1.00 76.44 130 GLN A O 1
ATOM 1088 N N . LEU A 1 131 ? -0.956 -9.517 10.217 1.00 71.00 131 LEU A N 1
ATOM 1089 C CA . LEU A 1 131 ? -0.667 -10.745 9.458 1.00 71.00 131 LEU A CA 1
ATOM 1090 C C . LEU A 1 131 ? -0.505 -10.499 7.951 1.00 71.00 131 LEU A C 1
ATOM 1092 O O . LEU A 1 131 ? 0.177 -11.261 7.263 1.00 71.00 131 LEU A O 1
ATOM 1096 N N . SER A 1 132 ? -1.124 -9.438 7.435 1.00 64.62 132 SER A N 1
ATOM 1097 C CA . SER A 1 132 ? -0.929 -8.991 6.056 1.00 64.62 132 SER A CA 1
ATOM 1098 C C . SER A 1 132 ? 0.320 -8.112 5.874 1.00 64.62 132 SER A C 1
ATOM 1100 O O . SER A 1 132 ? 0.845 -8.050 4.764 1.00 64.62 132 SER A O 1
ATOM 1102 N N . GLU A 1 133 ? 0.856 -7.512 6.945 1.00 64.31 133 GLU A N 1
ATOM 1103 C CA . GLU A 1 133 ? 2.071 -6.671 6.945 1.00 64.31 133 GLU A CA 1
ATOM 1104 C C . GLU A 1 133 ? 3.356 -7.398 7.434 1.00 64.31 133 GLU A C 1
ATOM 1106 O O . GLU A 1 133 ? 4.446 -7.155 6.916 1.00 64.31 133 GLU A O 1
ATOM 1111 N N . TRP A 1 134 ? 3.254 -8.326 8.394 1.00 50.62 134 TRP A N 1
ATOM 1112 C CA . TRP A 1 134 ? 4.345 -8.911 9.198 1.00 50.62 134 TRP A CA 1
ATOM 1113 C C . TRP A 1 134 ? 5.091 -10.078 8.559 1.00 50.62 134 TRP A C 1
ATOM 1115 O O . TRP A 1 134 ? 6.121 -10.491 9.091 1.00 50.62 134 TRP A O 1
ATOM 1125 N N . ILE A 1 135 ? 4.696 -10.547 7.373 1.00 52.69 135 ILE A N 1
ATOM 1126 C CA . ILE A 1 135 ? 5.540 -11.478 6.596 1.00 52.69 135 ILE A CA 1
ATOM 1127 C C . ILE A 1 135 ? 6.882 -10.826 6.172 1.00 52.69 135 ILE A C 1
ATOM 1129 O O . ILE A 1 135 ? 7.765 -11.487 5.635 1.00 52.69 135 ILE A O 1
ATOM 1133 N N . GLN A 1 136 ? 7.098 -9.537 6.458 1.00 49.06 136 GLN A N 1
ATOM 1134 C CA . GLN A 1 136 ? 8.293 -8.797 6.042 1.00 49.06 136 GLN A CA 1
ATOM 1135 C C . GLN A 1 136 ? 9.436 -8.710 7.060 1.00 49.06 136 GLN A C 1
ATOM 1137 O O . GLN A 1 136 ? 10.531 -8.332 6.652 1.00 49.06 136 GLN A O 1
ATOM 1142 N N . MET A 1 137 ? 9.229 -9.022 8.346 1.00 42.62 137 MET A N 1
ATOM 1143 C CA . MET A 1 137 ? 10.236 -8.714 9.381 1.00 42.62 137 MET A CA 1
ATOM 1144 C C . MET A 1 137 ? 10.983 -9.909 9.974 1.00 42.62 137 MET A C 1
ATOM 1146 O O . MET A 1 137 ? 12.054 -9.709 10.541 1.00 42.62 137 MET A O 1
ATOM 1150 N N . LEU A 1 138 ? 10.493 -11.139 9.830 1.00 43.12 138 LEU A N 1
ATOM 1151 C CA . LEU A 1 138 ? 11.171 -12.308 10.388 1.00 43.12 138 LEU A CA 1
ATOM 1152 C C . LEU A 1 138 ? 11.773 -13.149 9.260 1.00 43.12 138 LEU A C 1
ATOM 1154 O O . LEU A 1 138 ? 11.077 -13.900 8.585 1.00 43.12 138 LEU A O 1
ATOM 1158 N N . HIS A 1 139 ? 13.091 -13.022 9.085 1.00 45.91 139 HIS A N 1
ATOM 1159 C CA . HIS A 1 139 ? 13.969 -13.991 8.416 1.00 45.91 139 HIS A CA 1
ATOM 1160 C C . HIS A 1 139 ? 13.983 -15.324 9.198 1.00 45.91 139 HIS A C 1
ATOM 1162 O O . HIS A 1 139 ? 15.022 -15.767 9.676 1.00 45.91 139 HIS A O 1
ATOM 1168 N N . ILE A 1 140 ? 12.820 -15.935 9.422 1.00 46.56 140 ILE A N 1
ATOM 1169 C CA . ILE A 1 140 ? 12.705 -17.227 10.097 1.00 46.56 140 ILE A CA 1
ATOM 1170 C C . ILE A 1 140 ? 12.086 -18.194 9.096 1.00 46.56 140 ILE A C 1
ATOM 1172 O O . ILE A 1 140 ? 10.893 -18.141 8.810 1.00 46.56 140 ILE A O 1
ATOM 1176 N N . ASP A 1 141 ? 12.928 -19.079 8.573 1.00 49.72 141 ASP A N 1
ATOM 1177 C CA . ASP A 1 141 ? 12.650 -20.056 7.515 1.00 49.72 141 ASP A CA 1
ATOM 1178 C C . ASP A 1 141 ? 11.605 -21.140 7.870 1.00 49.72 141 ASP A C 1
ATOM 1180 O O . ASP A 1 141 ? 11.494 -22.136 7.161 1.00 49.72 141 ASP A O 1
ATOM 1184 N N . VAL A 1 142 ? 10.825 -21.006 8.953 1.00 45.31 142 VAL A N 1
ATOM 1185 C CA . VAL A 1 142 ? 10.150 -22.173 9.564 1.00 45.31 142 VAL A CA 1
ATOM 1186 C C . VAL A 1 142 ? 8.625 -22.071 9.706 1.00 45.31 142 VAL A C 1
ATOM 1188 O O . VAL A 1 142 ? 8.005 -23.029 10.151 1.00 45.31 142 VAL A O 1
ATOM 1191 N N . ILE A 1 143 ? 7.937 -21.022 9.237 1.00 45.84 143 ILE A N 1
ATOM 1192 C CA . ILE A 1 143 ? 6.457 -21.080 9.168 1.00 45.84 143 ILE A CA 1
ATOM 1193 C C . ILE A 1 143 ? 5.927 -20.620 7.806 1.00 45.84 143 ILE A C 1
ATOM 1195 O O . ILE A 1 143 ? 5.690 -19.443 7.565 1.00 45.84 143 ILE A O 1
ATOM 1199 N N . ASN A 1 144 ? 5.743 -21.598 6.914 1.00 44.22 144 ASN A N 1
ATOM 1200 C CA . ASN A 1 144 ? 4.739 -21.686 5.842 1.00 44.22 144 ASN A CA 1
ATOM 1201 C C . ASN A 1 144 ? 3.972 -20.393 5.463 1.00 44.22 144 ASN A C 1
ATOM 1203 O O . ASN A 1 144 ? 2.772 -20.264 5.686 1.00 44.22 144 ASN A O 1
ATOM 1207 N N . PHE A 1 145 ? 4.672 -19.453 4.823 1.00 48.62 145 PHE A N 1
ATOM 1208 C CA . PHE A 1 145 ? 4.412 -18.960 3.458 1.00 48.62 145 PHE A CA 1
ATOM 1209 C C . PHE A 1 145 ? 2.961 -18.961 2.915 1.00 48.62 145 PHE A C 1
ATOM 1211 O O . PHE A 1 145 ? 2.721 -19.477 1.824 1.00 48.62 145 PHE A O 1
ATOM 1218 N N . LEU A 1 146 ? 1.983 -18.348 3.594 1.00 48.31 146 LEU A N 1
ATOM 1219 C CA . LEU A 1 146 ? 0.612 -18.279 3.046 1.00 48.31 146 LEU A CA 1
ATOM 1220 C C . LEU A 1 146 ? -0.012 -16.887 2.880 1.00 48.31 146 LEU A C 1
ATOM 1222 O O . LEU A 1 146 ? -0.987 -16.795 2.143 1.00 48.31 146 LEU A O 1
ATOM 1226 N N . THR A 1 147 ? 0.552 -15.796 3.407 1.00 53.03 147 THR A N 1
ATOM 1227 C CA . THR A 1 147 ? 0.067 -14.424 3.099 1.00 53.03 147 THR A CA 1
ATOM 1228 C C . THR A 1 147 ? 1.100 -13.615 2.305 1.00 53.03 147 THR A C 1
ATOM 1230 O O . THR A 1 147 ? 1.425 -12.462 2.567 1.00 53.03 147 THR A O 1
ATOM 1233 N N . THR A 1 148 ? 1.669 -14.259 1.295 1.00 63.09 148 THR A N 1
ATOM 1234 C CA . THR A 1 148 ? 2.663 -13.731 0.353 1.00 63.09 148 THR A CA 1
ATOM 1235 C C . THR A 1 148 ? 2.083 -12.636 -0.540 1.00 63.09 148 THR A C 1
ATOM 1237 O O . THR A 1 148 ? 1.490 -12.942 -1.570 1.00 63.09 148 THR A O 1
ATOM 1240 N N . ALA A 1 149 ? 2.321 -11.371 -0.172 1.00 72.50 149 ALA A N 1
ATOM 1241 C CA . ALA A 1 149 ? 2.002 -10.147 -0.922 1.00 72.50 149 ALA A CA 1
ATOM 1242 C C . ALA A 1 149 ? 0.514 -9.992 -1.305 1.00 72.50 149 ALA A C 1
ATOM 1244 O O . ALA A 1 149 ? -0.145 -10.934 -1.711 1.00 72.50 149 ALA A O 1
ATOM 1245 N N . LEU A 1 150 ? -0.047 -8.789 -1.229 1.00 88.31 150 LEU A N 1
ATOM 1246 C CA . LEU A 1 150 ? -1.442 -8.540 -1.636 1.00 88.31 150 LEU A CA 1
ATOM 1247 C C . LEU A 1 150 ? -1.689 -8.949 -3.105 1.00 88.31 150 LEU A C 1
ATOM 1249 O O . LEU A 1 150 ? -0.729 -9.072 -3.860 1.00 88.31 150 LEU A O 1
ATOM 1253 N N . CYS A 1 151 ? -2.939 -9.187 -3.508 1.00 93.69 151 CYS A N 1
ATOM 1254 C CA . CYS A 1 151 ? -3.369 -9.473 -4.886 1.00 93.69 151 CYS A CA 1
ATOM 1255 C C . CYS A 1 151 ? -4.559 -8.588 -5.280 1.00 93.69 151 CYS A C 1
ATOM 1257 O O . CYS A 1 151 ? -5.063 -7.842 -4.446 1.00 93.69 151 CYS A O 1
ATOM 1259 N N . ARG A 1 152 ? -5.048 -8.718 -6.520 1.00 94.62 152 ARG A N 1
ATOM 1260 C CA . ARG A 1 152 ? -6.236 -7.991 -7.010 1.00 94.62 152 ARG A CA 1
ATOM 1261 C C . ARG A 1 152 ? -7.481 -8.210 -6.150 1.00 94.62 152 ARG A C 1
ATOM 1263 O O . ARG A 1 152 ? -8.206 -7.264 -5.883 1.00 94.62 152 ARG A O 1
ATOM 1270 N N . GLU A 1 153 ? -7.677 -9.436 -5.677 1.00 94.31 153 GLU A N 1
ATOM 1271 C CA . GLU A 1 153 ? -8.866 -9.820 -4.910 1.00 94.31 153 GLU A CA 1
ATOM 1272 C C . GLU A 1 153 ? -8.797 -9.363 -3.448 1.00 94.31 153 GLU A C 1
ATOM 1274 O O . GLU A 1 153 ? -9.807 -8.994 -2.859 1.00 94.31 153 GLU A O 1
ATOM 1279 N N . CYS A 1 154 ? -7.605 -9.369 -2.842 1.00 93.75 154 CYS A N 1
ATOM 1280 C CA . CYS A 1 154 ? -7.454 -9.087 -1.412 1.00 93.75 154 CYS A CA 1
ATOM 1281 C C . CYS A 1 154 ? -6.989 -7.664 -1.096 1.00 93.75 154 CYS A C 1
ATOM 1283 O O . CYS A 1 154 ? -7.048 -7.259 0.064 1.00 93.75 154 CYS A O 1
ATOM 1285 N N . ILE A 1 155 ? -6.554 -6.887 -2.097 1.00 94.50 155 ILE A N 1
ATOM 1286 C CA . ILE A 1 155 ? -6.075 -5.516 -1.885 1.00 94.50 155 ILE A CA 1
ATOM 1287 C C . ILE A 1 155 ? -7.175 -4.617 -1.324 1.00 94.50 155 ILE A C 1
ATOM 1289 O O . ILE A 1 155 ? -6.947 -3.932 -0.333 1.00 94.50 155 ILE A O 1
ATOM 1293 N N . LYS A 1 156 ? -8.378 -4.663 -1.900 1.00 95.31 156 LYS A N 1
ATOM 1294 C CA . LYS A 1 156 ? -9.498 -3.832 -1.455 1.00 95.31 156 LYS A CA 1
ATOM 1295 C C . LYS A 1 156 ? -9.957 -4.202 -0.033 1.00 95.31 156 LYS A C 1
ATOM 1297 O O . LYS A 1 156 ? -9.898 -3.318 0.820 1.00 95.31 156 LYS A O 1
ATOM 1302 N N . PRO A 1 157 ? -10.289 -5.473 0.281 1.00 95.19 157 PRO A N 1
ATOM 1303 C CA . PRO A 1 157 ? -10.632 -5.868 1.650 1.00 95.19 157 PRO A CA 1
ATOM 1304 C C . PRO A 1 157 ? -9.544 -5.536 2.681 1.00 95.19 157 PRO A C 1
ATOM 1306 O O . PRO A 1 157 ? -9.848 -5.185 3.818 1.00 95.19 157 PRO A O 1
ATOM 1309 N N . TYR A 1 158 ? -8.264 -5.617 2.298 1.00 93.25 158 TYR A N 1
ATOM 1310 C CA . TYR A 1 158 ? -7.158 -5.211 3.165 1.00 93.25 158 TYR A CA 1
ATOM 1311 C C . TYR A 1 158 ? -7.186 -3.709 3.490 1.00 93.25 158 TYR A C 1
ATOM 1313 O O . TYR A 1 158 ? -7.014 -3.339 4.651 1.00 93.25 158 TYR A O 1
ATOM 1321 N N . TYR A 1 159 ? -7.408 -2.837 2.499 1.00 93.31 159 TYR A N 1
ATOM 1322 C CA . TYR A 1 159 ? -7.502 -1.394 2.745 1.00 93.31 159 TYR A CA 1
ATOM 1323 C C . TYR A 1 159 ? -8.747 -1.033 3.563 1.00 93.31 159 TYR A C 1
ATOM 1325 O O . TYR A 1 159 ? -8.641 -0.223 4.478 1.00 93.31 159 TYR A O 1
ATOM 1333 N N . GLU A 1 160 ? -9.880 -1.692 3.321 1.00 95.06 160 GLU A N 1
ATOM 1334 C CA . GLU A 1 160 ? -11.092 -1.515 4.130 1.00 95.06 160 GLU A CA 1
ATOM 1335 C C . GLU A 1 160 ? -10.853 -1.912 5.600 1.00 95.06 160 GLU A C 1
ATOM 1337 O O . GLU A 1 160 ? -11.185 -1.150 6.511 1.00 95.06 160 GLU A O 1
ATOM 1342 N N . LEU A 1 161 ? -10.182 -3.047 5.846 1.00 93.56 161 LEU A N 1
ATOM 1343 C CA . LEU A 1 161 ? -9.768 -3.466 7.190 1.00 93.56 161 LEU A CA 1
ATOM 1344 C C . LEU A 1 161 ? -8.819 -2.452 7.845 1.00 93.56 161 LEU A C 1
ATOM 1346 O O . LEU A 1 161 ? -8.966 -2.132 9.028 1.00 93.56 161 LEU A O 1
ATOM 1350 N N . ARG A 1 162 ? -7.840 -1.943 7.091 1.00 92.25 162 ARG A N 1
ATOM 1351 C CA . ARG A 1 162 ? -6.879 -0.943 7.570 1.00 92.25 162 ARG A CA 1
ATOM 1352 C C . ARG A 1 162 ? -7.577 0.357 7.964 1.00 92.25 162 ARG A C 1
ATOM 1354 O O . ARG A 1 162 ? -7.298 0.890 9.039 1.00 92.25 162 ARG A O 1
ATOM 1361 N N . ASP A 1 163 ? -8.472 0.859 7.124 1.00 92.62 163 ASP A N 1
ATOM 1362 C CA . ASP A 1 163 ? -9.195 2.106 7.369 1.00 92.62 163 ASP A CA 1
ATOM 1363 C C . ASP A 1 163 ? -10.143 1.961 8.563 1.00 92.62 163 ASP A C 1
ATOM 1365 O O . ASP A 1 163 ? -10.162 2.827 9.443 1.00 92.62 163 ASP A O 1
ATOM 1369 N N . TYR A 1 164 ? -10.833 0.823 8.672 1.00 93.94 164 TYR A N 1
ATOM 1370 C CA . TYR A 1 164 ? -11.623 0.476 9.851 1.00 93.94 164 TYR A CA 1
ATOM 1371 C C . TYR A 1 164 ? -10.773 0.444 11.125 1.00 93.94 164 TYR A C 1
ATOM 1373 O O . TYR A 1 164 ? -11.146 1.047 12.131 1.00 93.94 164 TYR A O 1
ATOM 1381 N N . TYR A 1 165 ? -9.606 -0.205 11.096 1.00 91.56 165 TYR A N 1
ATOM 1382 C CA . TYR A 1 165 ? -8.705 -0.241 12.246 1.00 91.56 165 TYR A CA 1
ATOM 1383 C C . TYR A 1 165 ? -8.255 1.166 12.661 1.00 91.56 165 TYR A C 1
ATOM 1385 O O . TYR A 1 165 ? -8.282 1.495 13.848 1.00 91.56 165 TYR A O 1
ATOM 1393 N N . VAL A 1 166 ? -7.879 2.024 11.705 1.00 89.69 166 VAL A N 1
ATOM 1394 C CA . VAL A 1 166 ? -7.495 3.419 11.982 1.00 89.69 166 VAL A CA 1
ATOM 1395 C C . VAL A 1 166 ? -8.659 4.200 12.592 1.00 89.69 166 VAL A C 1
ATOM 1397 O O . VAL A 1 166 ? -8.456 4.925 13.570 1.00 89.69 166 VAL A O 1
ATOM 1400 N N . PHE A 1 167 ? -9.866 4.043 12.049 1.00 93.19 167 PHE A N 1
ATOM 1401 C CA . PHE A 1 167 ? -11.080 4.665 12.569 1.00 93.19 167 PHE A CA 1
ATOM 1402 C C . PHE A 1 167 ? -11.372 4.217 14.006 1.00 93.19 167 PHE A C 1
ATOM 1404 O O . PHE A 1 167 ? -11.466 5.055 14.906 1.00 93.19 167 PHE A O 1
ATOM 1411 N N . MET A 1 168 ? -11.425 2.906 14.248 1.00 92.19 168 MET A N 1
ATOM 1412 C CA . MET A 1 168 ? -11.707 2.352 15.571 1.00 92.19 168 MET A CA 1
ATOM 1413 C C . MET A 1 168 ? -10.627 2.736 16.577 1.00 92.19 168 MET A C 1
ATOM 1415 O O . MET A 1 168 ? -10.950 3.140 17.689 1.00 92.19 168 MET A O 1
ATOM 1419 N N . ARG A 1 169 ? -9.346 2.703 16.196 1.00 89.56 169 ARG A N 1
ATOM 1420 C CA . ARG A 1 169 ? -8.246 3.132 17.069 1.00 89.56 169 ARG A CA 1
ATOM 1421 C C . ARG A 1 169 ? -8.422 4.580 17.515 1.00 89.56 169 ARG A C 1
ATOM 1423 O O . ARG A 1 169 ? -8.237 4.866 18.690 1.00 89.56 169 ARG A O 1
ATOM 1430 N N . ARG A 1 170 ? -8.794 5.490 16.608 1.00 89.81 170 ARG A N 1
ATOM 1431 C CA . ARG A 1 170 ? -9.072 6.893 16.960 1.00 89.81 170 ARG A CA 1
ATOM 1432 C C . ARG A 1 170 ? -10.250 7.007 17.922 1.00 89.81 170 ARG A C 1
ATOM 1434 O O . ARG A 1 170 ? -10.141 7.745 18.896 1.00 89.81 170 ARG A O 1
ATOM 14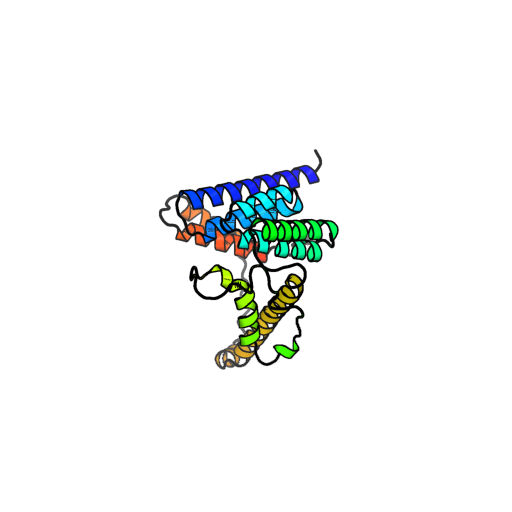41 N N . LYS A 1 171 ? -11.327 6.256 17.674 1.00 89.19 171 LYS A N 1
ATOM 1442 C CA . LYS A 1 171 ? -12.509 6.215 18.542 1.00 89.19 171 LYS A CA 1
ATOM 1443 C C . LYS A 1 171 ? -12.156 5.742 19.958 1.00 89.19 171 LYS A C 1
ATOM 1445 O O . LYS A 1 171 ? -12.414 6.473 20.906 1.00 89.19 171 LYS A O 1
ATOM 1450 N N . TYR A 1 172 ? -11.472 4.604 20.095 1.00 85.81 172 TYR A N 1
ATOM 1451 C CA . TYR A 1 172 ? -11.043 4.078 21.397 1.00 85.81 172 TYR A CA 1
ATOM 1452 C C . TYR A 1 172 ? -10.078 5.012 22.124 1.00 85.81 172 TYR A C 1
ATOM 1454 O O . TYR A 1 172 ? -10.227 5.222 23.325 1.00 85.81 172 TYR A O 1
ATOM 1462 N N . THR A 1 173 ? -9.098 5.595 21.424 1.00 85.25 173 THR A N 1
ATOM 1463 C CA . THR A 1 173 ? -8.191 6.571 22.042 1.00 85.25 173 THR A CA 1
ATOM 1464 C C . THR A 1 173 ? -8.975 7.774 22.565 1.00 85.25 173 THR A C 1
ATOM 1466 O O . THR A 1 173 ? -8.709 8.223 23.673 1.00 85.25 173 THR A O 1
ATOM 1469 N N . PHE A 1 174 ? -9.965 8.270 21.819 1.00 80.56 174 PHE A N 1
ATOM 1470 C CA . PHE A 1 174 ? -10.795 9.396 22.246 1.00 80.56 174 PHE A CA 1
ATOM 1471 C C . PHE A 1 174 ? -11.699 9.049 23.438 1.00 80.56 174 PHE A C 1
ATOM 1473 O O . PHE A 1 174 ? -11.786 9.833 24.376 1.00 80.56 174 PHE A O 1
ATOM 1480 N N . GLU A 1 175 ? -12.326 7.871 23.442 1.00 83.38 175 GLU A N 1
ATOM 1481 C CA . GLU A 1 175 ? -13.147 7.388 24.563 1.00 83.38 175 GLU A CA 1
ATOM 1482 C C . GLU A 1 175 ? -12.301 7.193 25.829 1.00 83.38 175 GLU A C 1
ATOM 1484 O O . GLU A 1 175 ? -12.658 7.708 26.886 1.00 83.38 175 GLU A O 1
ATOM 1489 N N . THR A 1 176 ? -11.119 6.580 25.700 1.00 82.00 176 THR A N 1
ATOM 1490 C CA . THR A 1 176 ? -10.167 6.400 26.813 1.00 82.00 176 THR A CA 1
ATOM 1491 C C . THR A 1 176 ? -9.698 7.745 27.378 1.00 82.00 176 THR A C 1
ATOM 1493 O O . THR A 1 176 ? -9.568 7.909 28.587 1.00 82.00 176 THR A O 1
ATOM 1496 N N . ILE A 1 177 ? -9.455 8.731 26.509 1.00 74.19 177 ILE A N 1
ATOM 1497 C CA . ILE A 1 177 ? -9.096 10.102 26.896 1.00 74.19 177 ILE A CA 1
ATOM 1498 C C . ILE A 1 177 ? -10.274 10.780 27.611 1.00 74.19 177 ILE A C 1
ATOM 1500 O O . ILE A 1 177 ? -10.086 11.346 28.682 1.00 74.19 177 ILE A O 1
ATOM 1504 N N . ARG A 1 178 ? -11.499 10.688 27.084 1.00 73.94 178 ARG A N 1
ATOM 1505 C CA . ARG A 1 178 ? -12.694 11.301 27.693 1.00 73.94 178 ARG A CA 1
ATOM 1506 C C . ARG A 1 178 ? -13.020 10.721 29.070 1.00 73.94 178 ARG A C 1
ATOM 1508 O O . ARG A 1 178 ? -13.521 11.427 29.941 1.00 73.94 178 ARG A O 1
ATOM 1515 N N . GLU A 1 179 ? -12.760 9.435 29.261 1.00 78.19 179 GLU A N 1
ATOM 1516 C CA . GLU A 1 179 ? -12.977 8.744 30.532 1.00 78.19 179 GLU A CA 1
ATOM 1517 C C . GLU A 1 179 ? -11.805 8.905 31.510 1.00 78.19 179 GLU A C 1
ATOM 1519 O O . GLU A 1 179 ? -11.944 8.560 32.683 1.00 78.19 179 GLU A O 1
ATOM 1524 N N . SER A 1 180 ? -10.684 9.491 31.070 1.00 78.56 180 SER A N 1
ATOM 1525 C CA . SER A 1 180 ? -9.537 9.772 31.930 1.00 78.56 180 SER A CA 1
ATOM 1526 C C . SER A 1 180 ? -9.905 10.800 33.012 1.00 78.56 180 SER A C 1
ATOM 1528 O O . SER A 1 180 ? -10.267 11.935 32.680 1.00 78.56 180 SER A O 1
ATOM 1530 N N . PRO A 1 181 ? -9.768 10.463 34.310 1.00 76.25 181 PRO A N 1
ATOM 1531 C CA . PRO A 1 181 ? -10.052 11.381 35.416 1.00 76.25 181 PRO A CA 1
ATOM 1532 C C . PRO A 1 181 ? -9.289 12.708 35.310 1.00 76.25 181 PRO A C 1
ATOM 1534 O O . PRO A 1 181 ? -9.841 13.761 35.615 1.00 76.25 181 PRO A O 1
ATOM 1537 N N . ALA A 1 182 ? -8.063 12.669 34.778 1.00 72.88 182 ALA A N 1
ATOM 1538 C CA . ALA A 1 182 ? -7.206 13.841 34.607 1.00 72.88 182 ALA A CA 1
ATOM 1539 C C . ALA A 1 182 ? -7.791 14.905 33.657 1.00 72.88 182 ALA A C 1
ATOM 1541 O O . ALA A 1 182 ? -7.450 16.079 33.762 1.00 72.88 182 ALA A O 1
ATOM 1542 N N . ILE A 1 183 ? -8.671 14.525 32.725 1.00 66.00 183 ILE A N 1
ATOM 1543 C CA . ILE A 1 183 ? -9.275 15.468 31.769 1.00 66.00 183 ILE A CA 1
ATOM 1544 C C . ILE A 1 183 ? -10.532 16.121 32.340 1.00 66.00 183 ILE A C 1
ATOM 1546 O O . ILE A 1 183 ? -10.786 17.290 32.053 1.00 66.00 183 ILE A O 1
ATOM 1550 N N . LYS A 1 184 ? -11.259 15.429 33.225 1.00 69.12 184 LYS A N 1
ATOM 1551 C CA . LYS A 1 184 ? -12.382 16.031 33.960 1.00 69.12 184 LYS A CA 1
ATOM 1552 C C . LYS A 1 184 ? -11.928 17.172 34.875 1.00 69.12 184 LYS A C 1
ATOM 1554 O O . LYS A 1 184 ? -12.679 18.119 35.073 1.00 69.12 184 LYS A O 1
ATOM 1559 N N . GLU A 1 185 ? -10.700 17.120 35.389 1.00 67.44 185 GLU A N 1
ATOM 1560 C CA . GLU A 1 185 ? -10.125 18.215 36.186 1.00 67.44 185 GLU A CA 1
ATOM 1561 C C . GLU A 1 185 ? -9.662 19.406 35.325 1.00 67.44 185 GLU A C 1
ATOM 1563 O O . GLU A 1 185 ? -9.715 20.551 35.774 1.00 67.44 185 GLU A O 1
ATOM 1568 N N . LEU A 1 186 ? -9.274 19.172 34.065 1.00 59.03 186 LEU A N 1
ATOM 1569 C CA . LEU A 1 186 ? -8.822 20.223 33.144 1.00 59.03 186 LEU A CA 1
ATOM 1570 C C . LEU A 1 186 ? -9.969 21.051 32.537 1.00 59.03 186 LEU A C 1
ATOM 1572 O O . LEU A 1 186 ? -9.739 22.207 32.186 1.00 59.03 186 LEU A O 1
ATOM 1576 N N . GLU A 1 187 ? -11.203 20.532 32.460 1.00 56.75 187 GLU A N 1
ATOM 1577 C CA . GLU A 1 187 ? -12.379 21.311 32.011 1.00 56.75 187 GLU A CA 1
ATOM 1578 C C . GLU A 1 187 ? -12.714 22.504 32.931 1.00 56.75 187 GLU A C 1
ATOM 1580 O O . GLU A 1 187 ? -13.417 23.428 32.517 1.00 56.75 187 GLU A O 1
ATOM 1585 N N . VAL A 1 188 ? -12.171 22.540 34.153 1.00 63.50 188 VAL A N 1
ATOM 1586 C CA . VAL A 1 188 ? -12.348 23.657 35.098 1.00 63.50 188 VAL A CA 1
ATOM 1587 C C . VAL A 1 188 ? -11.399 24.828 34.791 1.00 63.50 188 VAL A C 1
ATOM 1589 O O . VAL A 1 188 ? -11.684 25.972 35.147 1.00 63.50 188 VAL A O 1
ATOM 1592 N N . PHE A 1 189 ? -10.303 24.591 34.066 1.00 48.22 189 PHE A N 1
ATOM 1593 C CA . PHE A 1 189 ? -9.326 25.621 33.717 1.00 48.22 189 PHE A CA 1
ATOM 1594 C C . PHE A 1 189 ? -9.577 26.146 32.296 1.00 48.22 189 PHE A C 1
ATOM 1596 O O . PHE A 1 189 ? -9.020 25.649 31.322 1.00 48.22 189 PHE A O 1
ATOM 1603 N N . LYS A 1 190 ? -10.401 27.194 32.157 1.00 57.28 190 LYS A N 1
ATOM 1604 C CA . LYS A 1 190 ? -10.439 28.001 30.923 1.00 57.28 190 LYS A CA 1
ATOM 1605 C C . LYS A 1 190 ? -9.173 28.869 30.867 1.00 57.28 190 LYS A C 1
ATOM 1607 O O . LYS A 1 190 ? -9.081 29.803 31.666 1.00 57.28 190 LYS A O 1
ATOM 1612 N N . PRO A 1 191 ? -8.197 28.618 29.972 1.00 53.44 191 PRO A N 1
ATOM 1613 C CA . PRO A 1 191 ? -7.051 29.507 29.857 1.00 53.44 191 PRO A CA 1
ATOM 1614 C C . PRO A 1 191 ? -7.505 30.865 29.311 1.00 53.44 191 PRO A C 1
ATOM 1616 O O . PRO A 1 191 ? -8.329 30.943 28.396 1.00 53.44 191 PRO A O 1
ATOM 1619 N N . ALA A 1 192 ? -6.965 31.939 29.888 1.00 54.72 192 ALA A N 1
ATOM 1620 C CA . ALA A 1 192 ? -7.134 33.284 29.355 1.00 54.72 192 ALA A CA 1
ATOM 1621 C C . ALA A 1 192 ? -6.605 33.349 27.904 1.00 54.72 192 ALA A C 1
ATOM 1623 O O . ALA A 1 192 ? -5.675 32.611 27.568 1.00 54.72 192 ALA A O 1
ATOM 1624 N N . PRO A 1 193 ? -7.160 34.207 27.030 1.00 51.44 193 PRO A N 1
ATOM 1625 C CA . PRO A 1 193 ? -6.731 34.296 25.639 1.00 51.44 193 PRO A CA 1
ATOM 1626 C C . PRO A 1 193 ? -5.260 34.722 25.563 1.00 51.44 193 PRO A C 1
ATOM 1628 O O . PRO A 1 193 ? -4.920 35.849 25.917 1.00 51.44 193 PRO A O 1
ATOM 1631 N N . VAL A 1 194 ? -4.384 33.831 25.095 1.00 51.59 194 VAL A N 1
ATOM 1632 C CA . VAL A 1 194 ? -2.986 34.163 24.797 1.00 51.59 194 VAL A CA 1
ATOM 1633 C C . VAL A 1 194 ? -2.832 34.236 23.281 1.00 51.59 194 VAL A C 1
ATOM 1635 O O . VAL A 1 194 ? -3.008 33.244 22.575 1.00 51.59 194 VAL A O 1
ATOM 1638 N N . HIS A 1 195 ? -2.531 35.432 22.774 1.00 47.25 195 HIS A N 1
ATOM 1639 C CA . HIS A 1 195 ? -2.202 35.667 21.370 1.00 47.25 195 HIS A CA 1
ATOM 1640 C C . HIS A 1 195 ? -0.853 35.009 21.033 1.00 47.25 195 HIS A C 1
ATOM 1642 O O . HIS A 1 195 ? 0.204 35.551 21.345 1.00 47.25 195 HIS A O 1
ATOM 1648 N N . TYR A 1 196 ? -0.876 33.850 20.372 1.00 46.22 196 TYR A N 1
ATOM 1649 C CA . TYR A 1 196 ? 0.315 33.266 19.751 1.00 46.22 196 TYR A CA 1
ATOM 1650 C C . TYR A 1 196 ? 0.504 33.870 18.355 1.00 46.22 196 TYR A C 1
ATOM 1652 O O . TYR A 1 196 ? -0.114 33.426 17.391 1.00 46.22 196 TYR A O 1
ATOM 1660 N N . SER A 1 197 ? 1.351 34.894 18.242 1.00 56.31 197 SER A N 1
ATOM 1661 C CA . SER A 1 197 ? 1.820 35.418 16.955 1.00 56.31 197 SER A CA 1
ATOM 1662 C C . SER A 1 197 ? 3.342 35.312 16.865 1.00 56.31 197 SER A C 1
ATOM 1664 O O . SER A 1 197 ? 4.063 36.247 17.209 1.00 56.31 197 SER A O 1
ATOM 1666 N N . THR A 1 198 ? 3.834 34.176 16.383 1.00 48.75 198 THR A N 1
ATOM 1667 C CA . THR A 1 198 ? 5.190 34.073 15.832 1.00 48.75 198 THR A CA 1
ATOM 1668 C C . THR A 1 198 ? 5.225 32.951 14.797 1.00 48.75 198 THR A C 1
ATOM 1670 O O . THR A 1 198 ? 4.850 31.815 15.082 1.00 48.75 198 THR A O 1
ATOM 1673 N N . ASP A 1 199 ? 5.634 33.296 13.575 1.00 55.09 199 ASP A N 1
ATOM 1674 C CA . ASP A 1 199 ? 5.604 32.422 12.402 1.00 55.09 199 ASP A CA 1
ATOM 1675 C C . ASP A 1 199 ? 6.506 31.191 12.565 1.00 55.09 199 ASP A C 1
ATOM 1677 O O . ASP A 1 199 ? 7.734 31.282 12.636 1.00 55.09 199 ASP A O 1
ATOM 1681 N N . PHE A 1 200 ? 5.878 30.017 12.541 1.00 53.00 200 PHE A N 1
ATOM 1682 C CA . PHE A 1 200 ? 6.496 28.688 12.615 1.00 53.00 200 PHE A CA 1
ATOM 1683 C C . PHE A 1 200 ? 7.635 28.481 11.593 1.00 53.00 200 PHE A C 1
ATOM 1685 O O . PHE A 1 200 ? 8.626 27.796 11.862 1.00 53.00 200 PHE A O 1
ATOM 1692 N N . THR A 1 201 ? 7.527 29.123 10.428 1.00 52.62 201 THR A N 1
ATOM 1693 C CA . THR A 1 201 ? 8.528 29.095 9.353 1.00 52.62 201 THR A CA 1
ATOM 1694 C C . THR A 1 201 ? 9.876 29.668 9.801 1.00 52.62 201 THR A C 1
ATOM 1696 O O . THR A 1 201 ? 10.926 29.132 9.442 1.00 52.62 201 THR A O 1
ATOM 1699 N N . SER A 1 202 ? 9.864 30.709 10.635 1.00 58.19 202 SER A N 1
ATOM 1700 C CA . SER A 1 202 ? 11.078 31.370 11.122 1.00 58.19 202 SER A CA 1
ATOM 1701 C C . SER A 1 202 ? 11.832 30.492 12.121 1.00 58.19 202 SER A C 1
ATOM 1703 O O . SER A 1 202 ? 13.059 30.411 12.069 1.00 58.19 202 SER A O 1
ATOM 1705 N N . THR A 1 203 ? 11.110 29.757 12.971 1.00 59.66 203 THR A N 1
ATOM 1706 C CA . THR A 1 203 ? 11.709 28.800 13.912 1.00 59.66 203 THR A CA 1
ATOM 1707 C C . THR A 1 203 ? 12.349 27.630 13.171 1.00 59.66 203 THR A C 1
ATOM 1709 O O . THR A 1 203 ? 13.499 27.299 13.442 1.00 59.66 203 THR A O 1
ATOM 1712 N N . ALA A 1 204 ? 11.670 27.057 12.172 1.00 59.28 204 ALA A N 1
ATOM 1713 C CA . ALA A 1 204 ? 12.211 25.936 11.404 1.00 59.28 204 ALA A CA 1
ATOM 1714 C C . ALA A 1 204 ? 13.493 26.306 10.627 1.00 59.28 204 ALA A C 1
ATOM 1716 O O . ALA A 1 204 ? 14.458 25.542 10.629 1.00 59.28 204 ALA A O 1
ATOM 1717 N N . ILE A 1 205 ? 13.541 27.489 10.002 1.00 57.97 205 ILE A N 1
ATOM 1718 C CA . ILE A 1 205 ? 14.725 27.960 9.261 1.00 57.97 205 ILE A CA 1
ATOM 1719 C C . ILE A 1 205 ? 15.893 28.255 10.215 1.00 57.97 205 ILE A C 1
ATOM 1721 O O . ILE A 1 205 ? 17.033 27.884 9.924 1.00 57.97 205 ILE A O 1
ATOM 1725 N N . ALA A 1 206 ? 15.622 28.856 11.377 1.00 60.72 206 ALA A N 1
ATOM 1726 C CA . ALA A 1 206 ? 16.640 29.123 12.391 1.00 60.72 206 ALA A CA 1
ATOM 1727 C C . ALA A 1 206 ? 17.265 27.829 12.940 1.00 60.72 206 ALA A C 1
ATOM 1729 O O . ALA A 1 206 ? 18.486 27.765 13.107 1.00 60.72 206 ALA A O 1
ATOM 1730 N N . THR A 1 207 ? 16.463 26.777 13.140 1.00 57.06 207 THR A N 1
ATOM 1731 C CA . THR A 1 207 ? 16.937 25.454 13.579 1.00 57.06 207 THR A CA 1
ATOM 1732 C C . THR A 1 207 ? 17.721 24.718 12.492 1.00 57.06 207 THR A C 1
ATOM 1734 O O . THR A 1 207 ? 18.604 23.935 12.801 1.00 57.06 207 THR A O 1
ATOM 1737 N N . VAL A 1 208 ? 17.481 24.960 11.204 1.00 58.75 208 VAL A N 1
ATOM 1738 C CA . VAL A 1 208 ? 18.314 24.350 10.149 1.00 58.75 208 VAL A CA 1
ATOM 1739 C C . VAL A 1 208 ? 19.640 25.105 9.982 1.00 58.75 208 VAL A C 1
ATOM 1741 O O . VAL A 1 208 ? 20.685 24.489 9.779 1.00 58.75 208 VAL A O 1
ATOM 1744 N N . SER A 1 209 ? 19.623 26.434 10.117 1.00 58.44 209 SER A N 1
ATOM 1745 C CA . SER A 1 209 ? 20.802 27.288 9.912 1.00 58.44 209 SER A CA 1
ATOM 1746 C C . SER A 1 209 ? 21.851 27.155 11.023 1.00 58.44 209 SER A C 1
ATOM 1748 O O . SER A 1 209 ? 23.051 27.151 10.751 1.00 58.44 209 SER A O 1
ATOM 1750 N N . THR A 1 210 ? 21.415 26.986 12.274 1.00 48.78 210 THR A N 1
ATOM 1751 C CA . THR A 1 210 ? 22.323 26.864 13.429 1.00 48.78 210 THR A CA 1
ATOM 1752 C C . THR A 1 210 ? 23.078 25.536 13.473 1.00 48.78 210 THR A C 1
ATOM 1754 O O . THR A 1 210 ? 24.216 25.509 13.929 1.00 48.78 210 THR A O 1
ATOM 1757 N N . TYR A 1 211 ? 22.512 24.456 12.932 1.00 51.00 211 TYR A N 1
ATOM 1758 C CA . TYR A 1 211 ? 23.125 23.124 12.995 1.00 51.00 211 TYR A CA 1
ATOM 1759 C C . TYR A 1 211 ? 23.864 22.720 11.707 1.00 51.00 211 TYR A C 1
ATOM 1761 O O . TYR A 1 211 ? 24.554 21.709 11.693 1.00 51.00 211 TYR A O 1
ATOM 1769 N N . GLY A 1 212 ? 23.788 23.506 10.627 1.00 47.69 212 GLY A N 1
ATOM 1770 C CA . GLY A 1 212 ? 24.368 23.158 9.321 1.00 47.69 212 GLY A CA 1
ATOM 1771 C C . GLY A 1 212 ? 25.899 23.231 9.200 1.00 47.69 212 GLY A C 1
ATOM 1772 O O . GLY A 1 212 ? 26.426 22.828 8.165 1.00 47.69 212 GLY A O 1
ATOM 1773 N N . ARG A 1 213 ? 26.629 23.745 10.204 1.00 47.16 213 ARG A N 1
ATOM 1774 C CA . ARG A 1 213 ? 28.097 23.928 10.121 1.00 47.16 213 ARG A CA 1
ATOM 1775 C C . ARG A 1 213 ? 28.937 22.914 10.895 1.00 47.16 213 ARG A C 1
ATOM 1777 O O . ARG A 1 213 ? 30.123 22.806 10.608 1.00 47.16 213 ARG A O 1
ATOM 1784 N N . GLU A 1 214 ? 28.350 22.123 11.788 1.00 51.91 214 GLU A N 1
ATOM 1785 C CA . GLU A 1 214 ? 29.078 21.110 12.562 1.00 51.91 214 GLU A CA 1
ATOM 1786 C C . GLU A 1 214 ? 28.209 19.862 12.731 1.00 51.91 214 GLU A C 1
ATOM 1788 O O . GLU A 1 214 ? 27.356 19.820 13.611 1.00 51.91 214 GLU A O 1
ATOM 1793 N N . ILE A 1 215 ? 28.378 18.833 11.889 1.00 46.44 215 ILE A N 1
ATOM 1794 C CA . ILE A 1 215 ? 27.638 17.575 12.084 1.00 46.44 215 ILE A CA 1
ATOM 1795 C C . ILE A 1 215 ? 28.540 16.358 11.893 1.00 46.44 215 ILE A C 1
ATOM 1797 O O . ILE A 1 215 ? 28.838 15.922 10.780 1.00 46.44 215 ILE A O 1
ATOM 1801 N N . ARG A 1 216 ? 28.871 15.731 13.024 1.00 47.97 216 ARG A N 1
ATOM 1802 C CA . ARG A 1 216 ? 28.797 14.275 13.148 1.00 47.97 216 ARG A CA 1
ATOM 1803 C C . ARG A 1 216 ? 27.428 13.933 13.747 1.00 47.97 216 ARG A C 1
ATOM 1805 O O . ARG A 1 216 ? 26.990 14.622 14.655 1.00 47.97 216 ARG A O 1
ATOM 1812 N N . GLN A 1 217 ? 26.857 12.822 13.275 1.00 54.41 217 GLN A N 1
ATOM 1813 C CA . GLN A 1 217 ? 25.744 12.029 13.831 1.00 54.41 217 GLN A CA 1
ATOM 1814 C C . GLN A 1 217 ? 24.390 12.070 13.096 1.00 54.41 217 GLN A C 1
ATOM 1816 O O . GLN A 1 217 ? 23.828 13.094 12.726 1.00 54.41 217 GLN A O 1
ATOM 1821 N N . ILE A 1 218 ? 23.912 10.844 12.886 1.00 47.31 218 ILE A N 1
ATOM 1822 C CA . ILE A 1 218 ? 22.788 10.353 12.080 1.00 47.31 218 ILE A CA 1
ATOM 1823 C C . ILE A 1 218 ? 21.419 10.847 12.590 1.00 47.31 218 ILE A C 1
ATOM 1825 O O . ILE A 1 218 ? 20.458 10.922 11.820 1.00 47.31 218 ILE A O 1
ATOM 1829 N N . ASP A 1 219 ? 21.343 11.271 13.851 1.00 48.12 219 ASP A N 1
ATOM 1830 C CA . ASP A 1 219 ? 20.101 11.677 14.512 1.00 48.12 219 ASP A CA 1
ATOM 1831 C C . ASP A 1 219 ? 19.493 12.962 13.931 1.00 48.12 219 ASP A C 1
ATOM 1833 O O . ASP A 1 219 ? 18.271 13.077 13.820 1.00 48.12 219 ASP A O 1
ATOM 1837 N N . THR A 1 220 ? 20.317 13.902 13.459 1.00 54.19 220 THR A N 1
ATOM 1838 C CA . THR A 1 220 ? 19.836 15.172 12.887 1.00 54.19 220 THR A CA 1
ATOM 1839 C C . THR A 1 220 ? 19.202 14.977 11.510 1.00 54.19 220 THR A C 1
ATOM 1841 O O . THR A 1 220 ? 18.234 15.653 11.168 1.00 54.19 220 THR A O 1
ATOM 1844 N N . LEU A 1 221 ? 19.679 14.005 10.728 1.00 54.62 221 LEU A N 1
ATOM 1845 C CA . LEU A 1 221 ? 19.106 13.655 9.423 1.00 54.62 221 LEU A CA 1
ATOM 1846 C C . LEU A 1 221 ? 17.755 12.950 9.589 1.00 54.62 221 LEU A C 1
ATOM 1848 O O . LEU A 1 221 ? 16.809 13.231 8.853 1.00 54.62 221 LEU A O 1
ATOM 1852 N N . LEU A 1 222 ? 17.639 12.097 10.610 1.00 51.94 222 LEU A N 1
ATOM 1853 C CA . LEU A 1 222 ? 16.375 11.485 11.007 1.00 51.94 222 LEU A CA 1
ATOM 1854 C C . LEU A 1 222 ? 15.386 12.535 11.535 1.00 51.94 222 LEU A C 1
ATOM 1856 O O . LEU A 1 222 ? 14.197 12.475 11.214 1.00 51.94 222 LEU A O 1
ATOM 1860 N N . HIS A 1 223 ? 15.869 13.519 12.296 1.00 53.81 223 HIS A N 1
ATOM 1861 C CA . HIS A 1 223 ? 15.060 14.634 12.781 1.00 53.81 223 HIS A CA 1
ATOM 1862 C C . HIS A 1 223 ? 14.575 15.518 11.625 1.00 53.81 223 HIS A C 1
ATOM 1864 O O . HIS A 1 223 ? 13.375 15.747 11.499 1.00 53.81 223 HIS A O 1
ATOM 1870 N N . ALA A 1 224 ? 15.460 15.914 10.708 1.00 54.78 224 ALA A N 1
ATOM 1871 C CA . ALA A 1 224 ? 15.105 16.673 9.511 1.00 54.78 224 ALA A CA 1
ATOM 1872 C C . ALA A 1 224 ? 14.117 15.908 8.614 1.00 54.78 224 ALA A C 1
ATOM 1874 O O . ALA A 1 224 ? 13.131 16.479 8.157 1.00 54.78 224 ALA A O 1
ATOM 1875 N N . TYR A 1 225 ? 14.312 14.600 8.419 1.00 57.03 225 TYR A N 1
ATOM 1876 C CA . TYR A 1 225 ? 13.371 13.753 7.684 1.00 57.03 225 TYR A CA 1
ATOM 1877 C C . TYR A 1 225 ? 11.990 13.708 8.354 1.00 57.03 225 TYR A C 1
ATOM 1879 O O . TYR A 1 225 ? 10.973 13.852 7.675 1.00 57.03 225 TYR A O 1
ATOM 1887 N N . ARG A 1 226 ? 11.932 13.551 9.684 1.00 59.72 226 ARG A N 1
ATOM 1888 C CA . ARG A 1 226 ? 10.672 13.574 10.448 1.00 59.72 226 ARG A CA 1
ATOM 1889 C C . ARG A 1 226 ? 9.978 14.932 10.364 1.00 59.72 226 ARG A C 1
ATOM 1891 O O . ARG A 1 226 ? 8.765 14.961 10.177 1.00 59.72 226 ARG A O 1
ATOM 1898 N N . VAL A 1 227 ? 10.732 16.028 10.432 1.00 59.19 227 VAL A N 1
ATOM 1899 C CA . VAL A 1 227 ? 10.214 17.393 10.262 1.00 59.19 227 VAL A CA 1
ATOM 1900 C C . VAL A 1 227 ? 9.630 17.566 8.857 1.00 59.19 227 VAL A C 1
ATOM 1902 O O . VAL A 1 227 ? 8.468 17.934 8.720 1.00 59.19 227 VAL A O 1
ATOM 1905 N N . VAL A 1 228 ? 10.362 17.195 7.806 1.00 54.44 228 VAL A N 1
ATOM 1906 C CA . VAL A 1 228 ? 9.889 17.306 6.414 1.00 54.44 228 VAL A CA 1
ATOM 1907 C C . VAL A 1 228 ? 8.649 16.437 6.155 1.00 54.44 228 VAL A C 1
ATOM 1909 O O . VAL A 1 228 ? 7.687 16.896 5.540 1.00 54.44 228 VAL A O 1
ATOM 1912 N N . MET A 1 229 ? 8.627 15.200 6.657 1.00 52.59 229 MET A N 1
ATOM 1913 C CA . MET A 1 229 ? 7.491 14.285 6.491 1.00 52.59 229 MET A CA 1
ATOM 1914 C C . MET A 1 229 ? 6.254 14.704 7.298 1.00 52.59 229 MET A C 1
ATOM 1916 O O . MET A 1 229 ? 5.129 14.544 6.818 1.00 52.59 229 MET A O 1
ATOM 1920 N N . GLY A 1 230 ? 6.440 15.259 8.499 1.00 48.88 230 GLY A N 1
ATOM 1921 C CA . GLY A 1 230 ? 5.354 15.806 9.315 1.00 48.88 230 GLY A CA 1
ATOM 1922 C C . GLY A 1 230 ? 4.711 17.039 8.677 1.00 48.88 230 GLY A C 1
ATOM 1923 O O . GLY A 1 230 ? 3.487 17.154 8.651 1.00 48.88 230 GLY A O 1
ATOM 1924 N N . LEU A 1 231 ? 5.518 17.913 8.070 1.00 51.12 231 LEU A N 1
ATOM 1925 C CA . LEU A 1 231 ? 5.047 19.136 7.412 1.00 51.12 231 LEU A CA 1
ATOM 1926 C C . LEU A 1 231 ? 4.265 18.870 6.125 1.00 51.12 231 LEU A C 1
ATOM 1928 O O . LEU A 1 231 ? 3.321 19.596 5.821 1.00 51.12 231 LEU A O 1
ATOM 1932 N N . HIS A 1 232 ? 4.595 17.803 5.392 1.00 46.22 232 HIS A N 1
ATOM 1933 C CA . HIS A 1 232 ? 3.876 17.449 4.165 1.00 46.22 232 HIS A CA 1
ATOM 1934 C C . HIS A 1 232 ? 2.407 17.061 4.420 1.00 46.22 232 HIS A C 1
ATOM 1936 O O . HIS A 1 232 ? 1.567 17.220 3.539 1.00 46.22 232 HIS A O 1
ATOM 1942 N N . SER A 1 233 ? 2.079 16.598 5.631 1.00 43.84 233 SER A N 1
ATOM 1943 C CA . SER A 1 233 ? 0.711 16.204 6.005 1.00 43.84 233 SER A CA 1
ATOM 1944 C C . SER A 1 233 ? -0.166 17.383 6.449 1.00 43.84 233 SER A C 1
ATOM 1946 O O . SER A 1 233 ? -1.386 17.256 6.461 1.00 43.84 233 SER A O 1
ATOM 1948 N N . LEU A 1 234 ? 0.434 18.525 6.806 1.00 44.97 234 LEU A N 1
ATOM 1949 C CA . LEU A 1 234 ? -0.272 19.690 7.358 1.00 44.97 234 LEU A CA 1
ATOM 1950 C C . LEU A 1 234 ? -0.559 20.787 6.320 1.00 44.97 234 LEU A C 1
ATOM 1952 O O . LEU A 1 234 ? -1.288 21.725 6.618 1.00 44.97 234 LEU A O 1
ATOM 1956 N N . ASN A 1 235 ? -0.024 20.669 5.101 1.00 40.72 235 ASN A N 1
ATOM 1957 C CA . ASN A 1 235 ? 0.015 21.772 4.132 1.00 40.72 235 ASN A CA 1
ATOM 1958 C C . ASN A 1 235 ? -0.936 21.608 2.926 1.00 40.72 235 ASN A C 1
ATOM 1960 O O . ASN A 1 235 ? -0.658 22.108 1.840 1.00 40.72 235 ASN A O 1
ATOM 1964 N N . ILE A 1 236 ? -2.053 20.886 3.089 1.00 37.22 236 ILE A N 1
ATOM 1965 C CA . ILE A 1 236 ? -3.025 20.626 2.000 1.00 37.22 236 ILE A CA 1
ATOM 1966 C C . ILE A 1 236 ? -4.252 21.561 2.048 1.00 37.22 236 ILE A C 1
ATOM 1968 O O . ILE A 1 236 ? -5.208 21.369 1.300 1.00 37.22 236 ILE A O 1
ATOM 1972 N N . HIS A 1 237 ? -4.247 22.598 2.887 1.00 41.44 237 HIS A N 1
ATOM 1973 C CA . HIS A 1 237 ? -5.285 23.630 2.856 1.00 41.44 237 HIS A CA 1
ATOM 1974 C C . HIS A 1 237 ? -4.773 24.886 2.152 1.00 41.44 237 HIS A C 1
ATOM 1976 O O . HIS A 1 237 ? -3.714 25.412 2.486 1.00 41.44 237 HIS A O 1
ATOM 1982 N N . ALA A 1 238 ? -5.535 25.369 1.167 1.00 43.28 238 ALA A N 1
ATOM 1983 C CA . ALA A 1 238 ? -5.267 26.648 0.526 1.00 43.28 238 ALA A CA 1
ATOM 1984 C C . ALA A 1 238 ? -5.379 27.771 1.568 1.00 43.28 238 ALA A C 1
ATOM 1986 O O . ALA A 1 238 ? -6.415 27.915 2.219 1.00 43.28 238 ALA A O 1
ATOM 1987 N N . HIS A 1 239 ? -4.315 28.559 1.728 1.00 48.38 239 HIS A N 1
ATOM 1988 C CA . HIS A 1 239 ? -4.359 29.760 2.554 1.00 48.38 239 HIS A CA 1
ATOM 1989 C C . HIS A 1 239 ? -5.428 30.727 2.015 1.00 48.38 239 HIS A C 1
ATOM 1991 O O . HIS A 1 239 ? -5.431 31.008 0.812 1.00 48.38 239 HIS A O 1
ATOM 1997 N N . PRO A 1 240 ? -6.316 31.271 2.868 1.00 41.25 240 PRO A N 1
ATOM 1998 C CA . PRO A 1 240 ? -7.179 32.365 2.457 1.00 41.25 240 PRO A CA 1
ATOM 1999 C C . PRO A 1 240 ? -6.319 33.588 2.117 1.00 41.25 240 PRO A C 1
ATOM 2001 O O . PRO A 1 240 ? -5.412 33.959 2.863 1.00 41.25 240 PRO A O 1
ATOM 2004 N N . GLN A 1 241 ? -6.591 34.191 0.959 1.00 51.44 241 GLN A N 1
ATOM 2005 C CA . GLN A 1 241 ? -5.954 35.435 0.529 1.00 51.44 241 GLN A CA 1
ATOM 2006 C C . GLN A 1 241 ? -6.219 36.545 1.565 1.00 51.44 241 GLN A C 1
ATOM 2008 O O . GLN A 1 241 ? -7.350 36.654 2.045 1.00 51.44 241 GLN A O 1
ATOM 2013 N N . PRO A 1 242 ? -5.224 37.386 1.902 1.00 47.56 242 PRO A N 1
ATOM 2014 C CA . PRO A 1 242 ? -5.427 38.500 2.819 1.00 47.56 242 PRO A CA 1
ATOM 2015 C C . PRO A 1 242 ? -6.444 39.493 2.247 1.00 47.56 242 PRO A C 1
ATOM 2017 O O . PRO A 1 242 ? -6.216 40.105 1.201 1.00 47.56 242 PRO A O 1
ATOM 2020 N N . THR A 1 243 ? -7.563 39.685 2.944 1.00 55.94 243 THR A N 1
ATOM 2021 C CA . THR A 1 243 ? -8.530 40.739 2.623 1.00 55.94 243 THR A CA 1
ATOM 2022 C C . THR A 1 243 ? -7.872 42.097 2.857 1.00 55.94 243 THR A C 1
ATOM 2024 O O . THR A 1 243 ? -7.552 42.467 3.986 1.00 55.94 243 THR A O 1
ATOM 2027 N N . ARG A 1 244 ? -7.641 42.843 1.773 1.00 57.88 244 ARG A N 1
ATOM 2028 C CA . ARG A 1 244 ? -7.041 44.181 1.797 1.00 57.88 244 ARG A CA 1
ATOM 2029 C C . ARG A 1 244 ? -7.969 4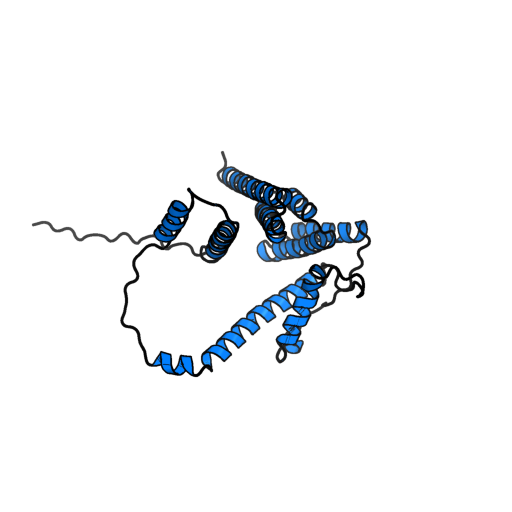5.152 2.535 1.00 57.88 244 ARG A C 1
ATOM 2031 O O . ARG A 1 244 ? -9.026 45.500 2.021 1.00 57.88 244 ARG A O 1
ATOM 2038 N N . ALA A 1 245 ? -7.571 45.592 3.727 1.00 53.47 245 ALA A N 1
ATOM 2039 C CA . ALA A 1 245 ? -8.295 46.611 4.480 1.00 53.47 245 ALA A CA 1
ATOM 2040 C C . ALA A 1 245 ? -8.173 47.983 3.790 1.00 53.47 245 ALA A C 1
ATOM 2042 O O . ALA A 1 245 ? -7.070 48.454 3.508 1.00 53.47 245 ALA A O 1
ATOM 2043 N N . SER A 1 246 ? -9.307 48.625 3.512 1.00 54.91 246 SER A N 1
ATOM 2044 C CA . SER A 1 246 ? -9.379 50.009 3.038 1.00 54.91 246 SER A CA 1
ATOM 2045 C C . SER A 1 246 ? -9.276 50.976 4.221 1.00 54.91 246 SER A C 1
ATOM 2047 O O . SER A 1 246 ? -10.128 50.961 5.108 1.00 54.91 246 SER A O 1
ATOM 2049 N N . LEU A 1 247 ? -8.234 51.811 4.231 1.00 64.19 247 LEU A N 1
ATOM 2050 C CA . LEU A 1 247 ? -8.047 52.882 5.215 1.00 64.19 247 LEU A CA 1
ATOM 2051 C C . LEU A 1 247 ? -9.014 54.050 4.938 1.00 64.19 247 LEU A C 1
ATOM 2053 O O . LEU A 1 247 ? -9.187 54.418 3.774 1.00 64.19 247 LEU A O 1
ATOM 2057 N N . PRO A 1 248 ? -9.624 54.665 5.969 1.00 60.16 248 PRO A N 1
ATOM 2058 C CA . PRO A 1 248 ? -10.473 55.833 5.784 1.00 60.16 248 PRO A CA 1
ATOM 2059 C C . PRO A 1 248 ? -9.634 57.081 5.492 1.00 60.16 248 PRO A C 1
ATOM 2061 O O . PRO A 1 248 ? -8.670 57.393 6.194 1.00 60.16 248 PRO A O 1
ATOM 2064 N N . ASN A 1 249 ? -10.040 57.799 4.449 1.00 60.66 249 ASN A N 1
ATOM 2065 C CA . ASN A 1 249 ? -9.433 59.043 4.006 1.00 60.66 249 ASN A CA 1
ATOM 2066 C C . ASN A 1 249 ? -9.771 60.168 5.003 1.00 60.66 249 ASN A C 1
ATOM 2068 O O . ASN A 1 249 ? -10.947 60.465 5.218 1.00 60.66 249 ASN A O 1
ATOM 2072 N N . ARG A 1 250 ? -8.762 60.778 5.634 1.00 63.59 250 ARG A N 1
ATOM 2073 C CA . ARG A 1 250 ? -8.927 61.987 6.454 1.00 63.59 250 ARG A CA 1
ATOM 2074 C C . ARG A 1 250 ? -8.382 63.172 5.667 1.00 63.59 250 ARG A C 1
ATOM 2076 O O . ARG A 1 250 ? -7.170 63.316 5.553 1.00 63.59 250 ARG A O 1
ATOM 2083 N N . HIS A 1 251 ? -9.281 64.009 5.164 1.00 59.56 251 HIS A N 1
ATOM 2084 C CA . HIS A 1 251 ? -8.956 65.373 4.767 1.00 59.56 251 HIS A CA 1
ATOM 2085 C C . HIS A 1 251 ? -9.529 66.332 5.811 1.00 59.56 251 HIS A C 1
ATOM 2087 O O . HIS A 1 251 ? -10.699 66.228 6.186 1.00 59.56 251 HIS A O 1
ATOM 2093 N N . SER A 1 252 ? -8.667 67.226 6.281 1.00 67.94 252 SER A N 1
ATOM 2094 C CA . SER A 1 252 ? -9.003 68.533 6.844 1.00 67.94 252 SER A CA 1
ATOM 2095 C C . SER A 1 252 ? -8.526 69.585 5.857 1.00 67.94 252 SER A C 1
ATOM 2097 O O . SER A 1 252 ? -7.480 69.321 5.218 1.00 67.94 252 SER A O 1
#

Radius of gyration: 23.98 Å; chains: 1; bounding box: 48×91×59 Å

Organism: Thelohanellus kitauei (NCBI:txid669202)

pLDDT: mean 74.56, std 17.13, range [37.22, 96.06]